Protein AF-A0A832JN83-F1 (afdb_monomer)

Secondary structure (DSSP, 8-state):
----------------------------PPPTT-----S----EE-HHHHHHHHHHHTSHHHHHHHHHHHHH-HHHHHHHHHHHHH--HHHHHHHHHHHHHT-SS-SS-HHHHHHHHHHT-SS-HHHHHHHHHHH-GGG-TTHHHHHHHHHHHHHHHHHHHHTHHHHHH-HHHHHHHHHHHHT--TTSHHHHHHHHHHHHHHHHTT---PPPTTS-----HHHHHHHHHTTSEESS-S-HHHHHHHHHH-HHHHHHHHHHHHTTTT--HHHHHHHHHHHHHHHHHHSSHHHHHHHHHHHSTT--HHHHHHHHHHTT---

Foldseek 3Di:
DDDDDDDDDDDDDDDDDDDDDDDDDPPPDDDPDPPDDPPDQDKDFDVVLLQVLLVLLLDPLQLVVLVLLCVLFLLLVLLLLLCVQQVDLLLSLLLLLLLLLLQPPWPDPPSVLSNLLSVLRHHHSLVSLLCCLVDPNRNPPPSVVSNVLSVLSVVCSVVSSVCVVVCQAPVPVVLVSSCVSNVHDSQALSSLSSSLSSVSSCVSVVHDGDADLPRFHRQDLLLLLLCQQLVSMDRDHSDSVVSVVCVVPPSVNSRVSLSSSCVVSVHRNSSVNSVSNQLSVLCVVQVALVSSLVVVCVSVVDRDPSNSCSSSSSRNHHD

Mean predicted aligned error: 8.35 Å

Nearest PDB structures (foldseek):
  7p8l-assembly1_A  TM=8.025E-01  e=5.423E-10  Pyrococcus abyssi GE5
  7ou3-assembly1_A  TM=7.990E-01  e=3.625E-10  Thermococcus gammatolerans EJ3
  1xg7-assembly1_B  TM=7.942E-01  e=2.172E-09  Pyrococcus furiosus DSM 3638
  7oli-assembly1_A  TM=7.937E-01  e=1.661E-09  Pyrococcus abyssi GE5
  7ou3-assembly2_B  TM=8.052E-01  e=1.986E-09  Thermococcus gammatolerans EJ3

Sequence (319 aa):
MRIRRCLSLRGLLPYFRHAPPTYLLQTTAINPFYRWDRSRTVYRVNRVRVEVAASYLGEVEVRELLEEAEVVDPQMRAIEEIARRYGRFSAAAFYALAVAAISYQLSARGEVHWRLAASYTQSDPVEDLRRFAGTSPSLRFARSARLSRVEKLAKLWPSFEARVDEYARNLELLRQDVARSLGAAADSKTVVFAVKMFYYAARSFGLRVNLPREIPLPVDRRVCLISLASGVVEGGPPTLENARRLLASAPRLVAVAWSDACAPSGVPPLKLDALLWLLGGLYEEGGAPSRAAELAAGLFPSLPPRAASFVRFLLGLSP

Radius of gyration: 26.06 Å; Cα contacts (8 Å, |Δi|>4): 434; chains: 1; bounding box: 104×42×59 Å

Solvent-accessible surface area (backbone atoms only — not comparable to full-atom values): 17373 Å² total; per-residue (Å²): 133,90,81,89,84,88,85,85,84,89,84,83,87,82,89,87,88,84,80,82,86,76,82,88,75,85,76,84,71,80,73,93,78,74,82,76,70,87,65,81,73,66,71,43,75,31,64,69,41,26,52,53,50,19,57,44,53,58,36,67,56,34,51,53,48,36,54,50,28,44,68,70,30,59,57,41,55,22,36,39,51,28,36,64,59,49,72,37,67,55,49,24,22,49,35,40,18,53,50,37,60,58,68,63,77,57,69,46,59,70,57,58,40,35,48,52,54,33,73,44,59,60,85,51,45,57,60,32,47,52,48,40,49,72,67,37,73,35,37,67,54,67,36,70,65,41,48,56,48,48,56,38,49,51,69,44,43,69,65,44,56,78,38,41,71,56,30,53,76,32,52,64,61,43,30,48,55,50,9,60,56,70,73,49,59,52,84,33,41,46,36,34,40,13,49,50,35,28,50,43,30,36,49,63,72,72,45,89,59,77,73,58,65,84,47,53,36,53,60,40,51,34,41,34,26,31,31,26,30,33,40,34,32,41,62,60,71,62,36,77,66,47,10,48,51,42,46,74,75,45,39,66,58,55,31,49,47,48,39,62,20,22,56,88,46,66,48,27,23,57,51,51,40,40,42,38,44,50,52,21,51,35,32,70,72,47,74,39,51,69,48,18,50,55,52,46,42,69,76,45,79,79,59,50,72,68,28,44,29,45,54,30,34,42,43,50,42,82,98

Structure (mmCIF, N/CA/C/O backbone):
data_AF-A0A832JN83-F1
#
_entry.id   AF-A0A832JN83-F1
#
loop_
_atom_site.group_PDB
_atom_site.id
_atom_site.type_symbol
_atom_site.label_atom_id
_atom_site.label_alt_id
_atom_site.label_comp_id
_atom_site.label_asym_id
_atom_site.label_entity_id
_atom_site.label_seq_id
_atom_site.pdbx_PDB_ins_code
_atom_site.Cartn_x
_atom_site.Cartn_y
_atom_site.Cartn_z
_atom_site.occupancy
_atom_site.B_iso_or_equiv
_atom_site.auth_seq_id
_atom_site.auth_comp_id
_atom_site.auth_asym_id
_atom_site.auth_atom_id
_atom_site.pdbx_PDB_model_num
ATOM 1 N N . MET A 1 1 ? 82.101 4.359 4.728 1.00 34.62 1 MET A N 1
ATOM 2 C CA . MET A 1 1 ? 83.325 4.310 3.897 1.00 34.62 1 MET A CA 1
ATOM 3 C C . MET A 1 1 ? 83.104 3.268 2.800 1.00 34.62 1 MET A C 1
ATOM 5 O O . MET A 1 1 ? 82.736 2.165 3.158 1.00 34.62 1 MET A O 1
ATOM 9 N N . ARG A 1 2 ? 83.186 3.694 1.522 1.00 29.44 2 ARG A N 1
ATOM 10 C CA . ARG A 1 2 ? 83.513 2.986 0.246 1.00 29.44 2 ARG A CA 1
ATOM 11 C C . ARG A 1 2 ? 83.346 1.440 0.169 1.00 29.44 2 ARG A C 1
ATOM 13 O O . ARG A 1 2 ? 83.794 0.764 1.070 1.00 29.44 2 ARG A O 1
ATOM 20 N N . ILE A 1 3 ? 82.907 0.756 -0.900 1.00 31.86 3 ILE A N 1
ATOM 21 C CA . ILE A 1 3 ? 82.656 1.030 -2.333 1.00 31.86 3 ILE A CA 1
ATOM 22 C C . ILE A 1 3 ? 82.063 -0.264 -2.965 1.00 31.86 3 ILE A C 1
ATOM 24 O O . ILE A 1 3 ? 82.501 -1.354 -2.628 1.00 31.86 3 ILE A O 1
ATOM 28 N N . ARG A 1 4 ? 81.116 -0.086 -3.904 1.00 33.44 4 ARG A N 1
ATOM 29 C CA . ARG A 1 4 ? 80.809 -0.799 -5.178 1.00 33.44 4 ARG A CA 1
ATOM 30 C C . ARG A 1 4 ? 81.104 -2.306 -5.364 1.00 33.44 4 ARG A C 1
ATOM 32 O O . ARG A 1 4 ? 82.246 -2.730 -5.249 1.00 33.44 4 ARG A O 1
ATOM 39 N N . ARG A 1 5 ? 80.178 -2.977 -6.075 1.00 33.03 5 ARG A N 1
ATOM 40 C CA . ARG A 1 5 ? 80.425 -3.445 -7.462 1.00 33.03 5 ARG A CA 1
ATOM 41 C C . ARG A 1 5 ? 79.137 -3.542 -8.291 1.00 33.03 5 ARG A C 1
ATOM 43 O O . ARG A 1 5 ? 78.181 -4.199 -7.907 1.00 33.03 5 ARG A O 1
ATOM 50 N N . CYS A 1 6 ? 79.168 -2.857 -9.433 1.00 32.47 6 CYS A N 1
ATOM 51 C CA . CYS A 1 6 ? 78.277 -3.018 -10.576 1.00 32.47 6 CYS A CA 1
ATOM 52 C C . CYS A 1 6 ? 78.615 -4.304 -11.336 1.00 32.47 6 CYS A C 1
ATOM 54 O O . CYS A 1 6 ? 79.795 -4.631 -11.433 1.00 32.47 6 CYS A O 1
ATOM 56 N N . LEU A 1 7 ? 77.630 -4.888 -12.020 1.00 33.16 7 LEU A N 1
ATOM 57 C CA . LEU A 1 7 ? 77.822 -5.472 -13.349 1.00 33.16 7 LEU A CA 1
ATOM 58 C C . LEU A 1 7 ? 76.579 -5.184 -14.200 1.00 33.16 7 LEU A C 1
ATOM 60 O O . LEU A 1 7 ? 75.469 -5.595 -13.878 1.00 33.16 7 LEU A O 1
ATOM 64 N N . SER A 1 8 ? 76.796 -4.422 -15.269 1.00 32.03 8 SER A N 1
ATOM 65 C CA . SER A 1 8 ? 75.881 -4.241 -16.390 1.00 32.03 8 SER A CA 1
ATOM 66 C C . SER A 1 8 ? 76.253 -5.220 -17.494 1.00 32.03 8 SER A C 1
ATOM 68 O O . SER A 1 8 ? 77.446 -5.370 -17.747 1.00 32.03 8 SER A O 1
ATOM 70 N N . LEU A 1 9 ? 75.280 -5.719 -18.253 1.00 32.38 9 LEU A N 1
ATOM 71 C CA . LEU A 1 9 ? 75.484 -6.058 -19.662 1.00 32.38 9 LEU A CA 1
ATOM 72 C C . LEU A 1 9 ? 74.227 -5.682 -20.459 1.00 32.38 9 LEU A C 1
ATOM 74 O O . LEU A 1 9 ? 73.138 -6.201 -20.233 1.00 32.38 9 LEU A O 1
ATOM 78 N N . ARG A 1 10 ? 74.414 -4.710 -21.357 1.00 31.92 10 ARG A N 1
ATOM 79 C CA . ARG A 1 10 ? 73.533 -4.348 -22.473 1.00 31.92 10 ARG A CA 1
ATOM 80 C C . ARG A 1 10 ? 73.865 -5.237 -23.680 1.00 31.92 10 ARG A C 1
ATOM 82 O O . ARG A 1 10 ? 75.034 -5.536 -23.894 1.00 31.92 10 ARG A O 1
ATOM 89 N N . GLY A 1 11 ? 72.861 -5.509 -24.512 1.00 28.53 11 GLY A N 1
ATOM 90 C CA . GLY A 1 11 ? 72.978 -5.994 -25.899 1.00 28.53 11 GLY A CA 1
ATOM 91 C C . GLY A 1 11 ? 71.596 -6.443 -26.400 1.00 28.53 11 GLY A C 1
ATOM 92 O O . GLY A 1 11 ? 71.130 -7.489 -25.980 1.00 28.53 11 GLY A O 1
ATOM 93 N N . LEU A 1 12 ? 70.771 -5.549 -26.965 1.00 29.73 12 LEU A N 1
ATOM 94 C CA . LEU A 1 12 ? 70.626 -5.210 -28.401 1.00 29.73 12 LEU A CA 1
ATOM 95 C C . LEU A 1 12 ? 69.701 -6.179 -29.191 1.00 29.73 12 LEU A C 1
ATOM 97 O O . LEU A 1 12 ? 70.176 -7.218 -29.616 1.00 29.73 12 LEU A O 1
ATOM 101 N N . LEU A 1 13 ? 68.414 -5.764 -29.335 1.00 32.91 13 LEU A N 1
ATOM 102 C CA . LEU A 1 13 ? 67.469 -5.703 -30.505 1.00 32.91 13 LEU A CA 1
ATOM 103 C C . LEU A 1 13 ? 67.456 -6.832 -31.584 1.00 32.91 13 LEU A C 1
ATOM 105 O O . LEU A 1 13 ? 68.485 -7.472 -31.736 1.00 32.91 13 LEU A O 1
ATOM 109 N N . PRO A 1 14 ? 66.413 -7.017 -32.458 1.00 40.25 14 PRO A N 1
ATOM 110 C CA . PRO A 1 14 ? 65.220 -6.180 -32.750 1.00 40.25 14 PRO A CA 1
ATOM 111 C C . PRO A 1 14 ? 63.865 -6.932 -33.009 1.00 40.25 14 PRO A C 1
ATOM 113 O O . PRO A 1 14 ? 63.812 -8.148 -33.096 1.00 40.25 14 PRO A O 1
ATOM 116 N N . TYR A 1 15 ? 62.788 -6.150 -33.228 1.00 29.78 15 TYR A N 1
ATOM 117 C CA . TYR A 1 15 ? 61.609 -6.402 -34.098 1.00 29.78 15 TYR A CA 1
ATOM 118 C C . TYR A 1 15 ? 60.780 -7.705 -33.958 1.00 29.78 15 TYR A C 1
ATOM 120 O O . TYR A 1 15 ? 61.195 -8.747 -34.433 1.00 29.78 15 TYR A O 1
ATOM 128 N N . PHE A 1 16 ? 59.508 -7.585 -33.542 1.00 31.81 16 PHE A N 1
ATOM 129 C CA . PHE A 1 16 ? 58.355 -8.077 -34.323 1.00 31.81 16 PHE A CA 1
ATOM 130 C C . PHE A 1 16 ? 57.066 -7.341 -33.921 1.00 31.81 16 PHE A C 1
ATOM 132 O O . PHE A 1 16 ? 56.812 -7.047 -32.755 1.00 31.81 16 PHE A O 1
ATOM 139 N N . ARG A 1 17 ? 56.304 -6.972 -34.952 1.00 30.77 17 ARG A N 1
ATOM 140 C CA . ARG A 1 17 ? 55.055 -6.204 -34.943 1.00 30.77 17 ARG A CA 1
ATOM 141 C C . ARG A 1 17 ? 53.838 -7.129 -34.768 1.00 30.77 17 ARG A C 1
ATOM 143 O O . ARG A 1 17 ? 53.907 -8.296 -35.131 1.00 30.77 17 ARG A O 1
ATOM 150 N N . HIS A 1 18 ? 52.721 -6.506 -34.373 1.00 30.20 18 HIS A N 1
ATOM 151 C CA . HIS A 1 18 ? 51.314 -6.930 -34.519 1.00 30.20 18 HIS A CA 1
ATOM 152 C C . HIS A 1 18 ? 50.671 -7.726 -33.371 1.00 30.20 18 HIS A C 1
ATOM 154 O O . HIS A 1 18 ? 50.474 -8.932 -33.447 1.00 30.20 18 HIS A O 1
ATOM 160 N N . ALA A 1 19 ? 50.205 -6.985 -32.359 1.00 31.70 19 ALA A N 1
ATOM 161 C CA . ALA A 1 19 ? 48.993 -7.333 -31.618 1.00 31.70 19 ALA A CA 1
ATOM 162 C C . ALA A 1 19 ? 47.769 -6.715 -32.340 1.00 31.70 19 ALA A C 1
ATOM 164 O O . ALA A 1 19 ? 47.886 -5.592 -32.846 1.00 31.70 19 ALA A O 1
ATOM 165 N N . PRO A 1 20 ? 46.619 -7.407 -32.430 1.00 31.33 20 PRO A N 1
ATOM 166 C CA . PRO A 1 20 ? 45.441 -6.910 -33.138 1.00 31.33 20 PRO A CA 1
ATOM 167 C C . PRO A 1 20 ? 44.647 -5.930 -32.253 1.00 31.33 20 PRO A C 1
ATOM 169 O O . PRO A 1 20 ? 44.432 -6.233 -31.078 1.00 31.33 20 PRO A O 1
ATOM 172 N N . PRO A 1 21 ? 44.151 -4.787 -32.763 1.00 31.70 21 PRO A N 1
ATOM 173 C CA . PRO A 1 21 ? 43.196 -3.987 -32.017 1.00 31.70 21 PRO A CA 1
ATOM 174 C C . PRO A 1 21 ? 41.776 -4.529 -32.221 1.00 31.70 21 PRO A C 1
ATOM 176 O O . PRO A 1 21 ? 41.189 -4.432 -33.296 1.00 31.70 21 PRO A O 1
ATOM 179 N N . THR A 1 22 ? 41.286 -5.159 -31.155 1.00 31.41 22 THR A N 1
ATOM 180 C CA . THR A 1 22 ? 39.985 -4.913 -30.514 1.00 31.41 22 THR A CA 1
ATOM 181 C C . THR A 1 22 ? 38.862 -4.320 -31.374 1.00 31.41 22 THR A C 1
ATOM 183 O O . THR A 1 22 ? 38.855 -3.143 -31.730 1.00 31.41 22 THR A O 1
ATOM 186 N N . TYR A 1 23 ? 37.835 -5.145 -31.580 1.00 29.98 23 TYR A N 1
ATOM 187 C CA . TYR A 1 23 ? 36.517 -4.744 -32.056 1.00 29.98 23 TYR A CA 1
ATOM 188 C C . TYR A 1 23 ? 35.907 -3.640 -31.175 1.00 29.98 23 TYR A C 1
ATOM 190 O O . TYR A 1 23 ? 35.867 -3.739 -29.948 1.00 29.98 23 TYR A O 1
ATOM 198 N N . LEU A 1 24 ? 35.400 -2.605 -31.844 1.00 30.05 24 LEU A N 1
ATOM 199 C CA . LEU A 1 24 ? 34.547 -1.547 -31.310 1.00 30.05 24 LEU A CA 1
ATOM 200 C C . LEU A 1 24 ? 33.298 -2.141 -30.636 1.00 30.05 24 LEU A C 1
ATOM 202 O O . LEU A 1 24 ? 32.341 -2.511 -31.312 1.00 30.05 24 LEU A O 1
ATOM 206 N N . LEU A 1 25 ? 33.272 -2.167 -29.304 1.00 31.19 25 LEU A N 1
ATOM 207 C CA . LEU A 1 25 ? 32.021 -2.177 -28.550 1.00 31.19 25 LEU A CA 1
ATOM 208 C C . LEU A 1 25 ? 31.613 -0.721 -28.326 1.00 31.19 25 LEU A C 1
ATOM 210 O O . LEU A 1 25 ? 32.219 -0.004 -27.531 1.00 31.19 25 LEU A O 1
ATOM 214 N N . GLN A 1 26 ? 30.591 -0.277 -29.057 1.00 27.52 26 GLN A N 1
ATOM 215 C CA . GLN A 1 26 ? 29.880 0.964 -28.773 1.00 27.52 26 GLN A CA 1
ATOM 216 C C . GLN A 1 26 ? 29.212 0.847 -27.398 1.00 27.52 26 GLN A C 1
ATOM 218 O O . GLN A 1 26 ? 28.075 0.405 -27.264 1.00 27.52 26 GLN A O 1
ATOM 223 N N . THR A 1 27 ? 29.918 1.255 -26.350 1.00 28.52 27 THR A N 1
ATOM 224 C CA . THR A 1 27 ? 29.296 1.607 -25.079 1.00 28.52 27 THR A CA 1
ATOM 225 C C . THR A 1 27 ? 28.627 2.964 -25.258 1.00 28.52 27 THR A C 1
ATOM 227 O O . THR A 1 27 ? 29.291 4.001 -25.207 1.00 28.52 27 THR A O 1
ATOM 230 N N . THR A 1 28 ? 27.312 2.988 -25.470 1.00 29.75 28 THR A N 1
ATOM 231 C CA . THR A 1 28 ? 26.504 4.195 -25.257 1.00 29.75 28 THR A CA 1
ATOM 232 C C . THR A 1 28 ? 26.482 4.502 -23.762 1.00 29.75 28 THR A C 1
ATOM 234 O O . THR A 1 28 ? 25.559 4.136 -23.038 1.00 29.75 28 THR A O 1
ATOM 237 N N . ALA A 1 29 ? 27.550 5.140 -23.286 1.00 29.30 29 ALA A N 1
ATOM 238 C CA . ALA A 1 29 ? 27.596 5.769 -21.982 1.00 29.30 29 ALA A CA 1
ATOM 239 C C . ALA A 1 29 ? 26.617 6.951 -21.990 1.00 29.30 29 ALA A C 1
ATOM 241 O O . ALA A 1 29 ? 26.758 7.896 -22.768 1.00 29.30 29 ALA A O 1
ATOM 242 N N . ILE A 1 30 ? 25.597 6.876 -21.139 1.00 41.06 30 ILE A N 1
ATOM 243 C CA . ILE A 1 30 ? 24.651 7.965 -20.904 1.00 41.06 30 ILE A CA 1
ATOM 244 C C . ILE A 1 30 ? 25.439 9.142 -20.310 1.00 41.06 30 ILE A C 1
ATOM 246 O O . ILE A 1 30 ? 26.083 9.018 -19.270 1.00 41.06 30 ILE A O 1
ATOM 250 N N . ASN A 1 31 ? 25.416 10.272 -21.015 1.00 36.16 31 ASN A N 1
ATOM 251 C CA . ASN A 1 31 ? 26.147 11.497 -20.697 1.00 36.16 31 ASN A CA 1
ATOM 252 C C . ASN A 1 31 ? 25.793 12.025 -19.281 1.00 36.16 31 ASN A C 1
ATOM 254 O O . ASN A 1 31 ? 24.621 12.318 -19.030 1.00 36.16 31 ASN A O 1
ATOM 258 N N . PRO A 1 32 ? 26.769 12.206 -18.367 1.00 36.25 32 PRO A N 1
ATOM 259 C CA . PRO A 1 32 ? 26.518 12.619 -16.983 1.00 36.25 32 PRO A CA 1
ATOM 260 C C . PRO A 1 32 ? 26.225 14.122 -16.791 1.00 36.25 32 PRO A C 1
ATOM 262 O O . PRO A 1 32 ? 26.038 14.558 -15.658 1.00 36.25 32 PRO A O 1
ATOM 265 N N . PHE A 1 33 ? 26.140 14.926 -17.860 1.00 35.62 33 PHE A N 1
ATOM 266 C CA . PHE A 1 33 ? 25.935 16.381 -17.768 1.00 35.62 33 PHE A CA 1
ATOM 267 C C . PHE A 1 33 ? 24.784 16.917 -18.631 1.00 35.62 33 PHE A C 1
ATOM 269 O O . PHE A 1 33 ? 24.862 18.016 -19.182 1.00 35.62 33 PHE A O 1
ATOM 276 N N . TYR A 1 34 ? 23.668 16.188 -18.717 1.00 37.41 34 TYR A N 1
ATOM 277 C CA . TYR A 1 34 ? 22.442 16.758 -19.280 1.00 37.41 34 TYR A CA 1
ATOM 278 C C . TYR A 1 34 ? 21.804 17.723 -18.265 1.00 37.41 34 TYR A C 1
ATOM 280 O O . TYR A 1 34 ? 21.127 17.308 -17.322 1.00 37.41 34 TYR A O 1
ATOM 288 N N . ARG A 1 35 ? 22.033 19.034 -18.436 1.00 35.25 35 ARG A N 1
ATOM 289 C CA . ARG A 1 35 ? 21.260 20.081 -17.750 1.00 35.25 35 ARG A CA 1
ATOM 290 C C . ARG A 1 35 ? 19.805 19.952 -18.185 1.00 35.25 35 ARG A C 1
ATOM 292 O O . ARG A 1 35 ? 19.434 20.356 -19.280 1.00 35.25 35 ARG A O 1
ATOM 299 N N . TRP A 1 36 ? 19.004 19.343 -17.327 1.00 41.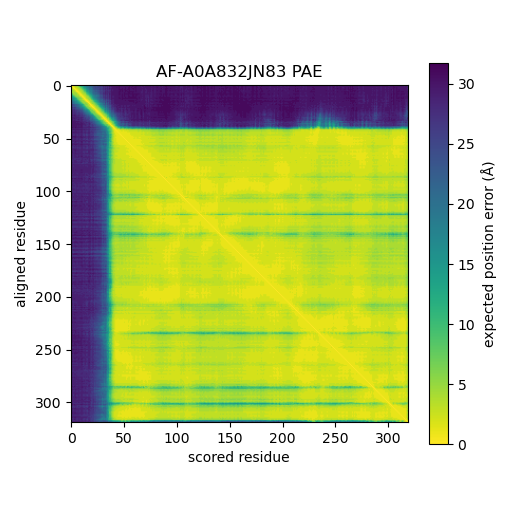97 36 TRP A N 1
ATOM 300 C CA . TRP A 1 36 ? 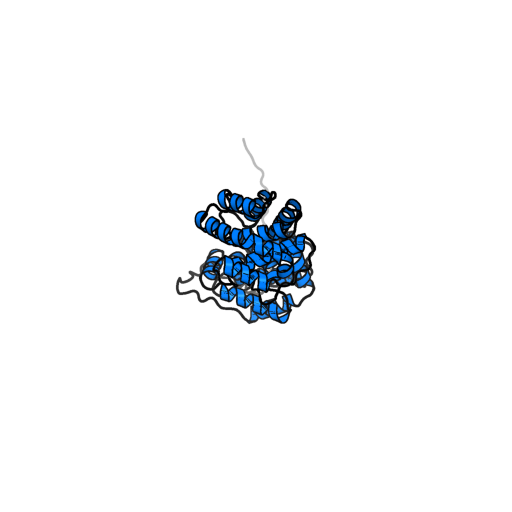17.592 19.129 -17.576 1.00 41.97 36 TRP A CA 1
ATOM 301 C C . TRP A 1 36 ? 16.844 20.458 -17.415 1.00 41.97 36 TRP A C 1
ATOM 303 O O . TRP A 1 36 ? 16.812 21.037 -16.326 1.00 41.97 36 TRP A O 1
ATOM 313 N N . ASP A 1 37 ? 16.325 20.968 -18.529 1.00 41.00 37 ASP A N 1
ATOM 314 C CA . ASP A 1 37 ? 15.534 22.192 -18.595 1.00 41.00 37 ASP A CA 1
ATOM 315 C C . ASP A 1 37 ? 14.321 22.094 -17.649 1.00 41.00 37 ASP A C 1
ATOM 317 O O . ASP A 1 37 ? 13.662 21.061 -17.548 1.00 41.00 37 ASP A O 1
ATOM 321 N N . ARG A 1 38 ? 14.048 23.178 -16.915 1.00 45.22 38 ARG A N 1
ATOM 322 C CA . ARG A 1 38 ? 12.897 23.304 -16.006 1.00 45.22 38 ARG A CA 1
ATOM 323 C C . ARG A 1 38 ? 11.586 23.556 -16.765 1.00 45.22 38 ARG A C 1
ATOM 325 O O . ARG A 1 38 ? 10.552 23.755 -16.124 1.00 45.22 38 ARG A O 1
ATOM 332 N N . SER A 1 39 ? 11.608 23.570 -18.100 1.00 51.66 39 SER A N 1
ATOM 333 C CA . SER A 1 39 ? 10.403 23.555 -18.925 1.00 51.66 39 SER A CA 1
ATOM 334 C C . SER A 1 39 ? 9.574 22.294 -18.639 1.00 51.66 39 SER A C 1
ATOM 336 O O . SER A 1 39 ? 10.100 21.215 -18.377 1.00 51.66 39 SER A O 1
ATOM 338 N N . ARG A 1 40 ? 8.248 22.474 -18.560 1.00 59.91 40 ARG A N 1
ATOM 339 C CA . ARG A 1 40 ? 7.258 21.515 -18.037 1.00 59.91 40 ARG A CA 1
ATOM 340 C C . ARG A 1 40 ? 7.560 20.067 -18.429 1.00 59.91 40 ARG A C 1
ATOM 342 O O . ARG A 1 40 ? 7.259 19.642 -19.540 1.00 59.91 40 ARG A O 1
ATOM 349 N N . THR A 1 41 ? 8.057 19.291 -17.474 1.00 68.00 41 THR A N 1
ATOM 350 C CA . THR A 1 41 ? 8.085 17.836 -17.570 1.00 68.00 41 THR A CA 1
ATOM 351 C C . THR A 1 41 ? 6.696 17.314 -17.888 1.00 68.00 41 THR A C 1
ATOM 353 O O . THR A 1 41 ? 5.785 17.443 -17.069 1.00 68.00 41 THR A O 1
ATOM 356 N N . VAL A 1 42 ? 6.527 16.705 -19.057 1.00 87.75 42 VAL A N 1
ATOM 357 C CA . VAL A 1 42 ? 5.292 15.999 -19.391 1.00 87.75 42 VAL A CA 1
ATOM 358 C C . VAL A 1 42 ? 5.535 14.516 -19.166 1.00 87.75 42 VAL A C 1
ATOM 360 O O . VAL A 1 42 ? 6.223 13.876 -19.958 1.00 87.75 42 VAL A O 1
ATOM 363 N N . TYR A 1 43 ? 4.977 13.981 -18.081 1.00 95.94 43 TYR A N 1
ATOM 364 C CA . TYR A 1 43 ? 4.988 12.543 -17.835 1.00 95.94 43 TYR A CA 1
ATOM 365 C C . TYR A 1 43 ? 4.034 11.823 -18.789 1.00 95.94 43 TYR A C 1
ATOM 367 O O . TYR A 1 43 ? 2.942 12.323 -19.073 1.00 95.94 43 TYR A O 1
ATOM 375 N N . ARG A 1 44 ? 4.441 10.652 -19.284 1.00 97.12 44 ARG A N 1
ATOM 376 C CA . ARG A 1 44 ? 3.662 9.841 -20.233 1.00 97.12 44 ARG A CA 1
ATOM 377 C C . ARG A 1 44 ? 3.764 8.363 -19.883 1.00 97.12 44 ARG A C 1
ATOM 379 O O . ARG A 1 44 ? 4.778 7.920 -19.359 1.00 97.12 44 ARG A O 1
ATOM 386 N N . VAL A 1 45 ? 2.715 7.604 -20.185 1.00 98.00 45 VAL A N 1
ATOM 387 C CA . VAL A 1 45 ? 2.747 6.139 -20.083 1.00 98.00 45 VAL A CA 1
ATOM 388 C C . VAL A 1 45 ? 3.461 5.582 -21.307 1.00 98.00 45 VAL A C 1
ATOM 390 O O . VAL A 1 45 ? 3.057 5.883 -22.432 1.00 98.00 45 VAL A O 1
ATOM 393 N N . ASN A 1 46 ? 4.471 4.740 -21.102 1.00 98.06 46 ASN A N 1
ATOM 394 C CA . ASN A 1 46 ? 5.049 3.952 -22.183 1.00 98.06 46 ASN A CA 1
ATOM 395 C C . ASN A 1 46 ? 4.239 2.658 -22.338 1.00 98.06 46 ASN A C 1
ATOM 397 O O . ASN A 1 46 ? 4.363 1.727 -21.542 1.00 98.06 46 ASN A O 1
ATOM 401 N N . ARG A 1 47 ? 3.394 2.607 -23.373 1.00 98.06 47 ARG A N 1
ATOM 402 C CA . ARG A 1 47 ? 2.496 1.470 -23.628 1.00 98.06 47 ARG A CA 1
ATOM 403 C C . ARG A 1 47 ? 3.243 0.164 -23.896 1.00 98.06 47 ARG A C 1
ATOM 405 O O . ARG A 1 47 ? 2.851 -0.859 -23.353 1.00 98.06 47 ARG A O 1
ATOM 412 N N . VAL A 1 48 ? 4.371 0.220 -24.602 1.00 98.19 48 VAL A N 1
ATOM 413 C CA . VAL A 1 48 ? 5.219 -0.957 -24.849 1.00 98.19 48 VAL A CA 1
ATOM 414 C C . VAL A 1 48 ? 5.756 -1.520 -23.531 1.00 98.19 48 VAL A C 1
ATOM 416 O O . VAL A 1 48 ? 5.738 -2.725 -23.307 1.00 98.19 48 VAL A O 1
ATOM 419 N N . ARG A 1 49 ? 6.200 -0.663 -22.603 1.00 98.19 49 ARG A N 1
ATOM 420 C CA . ARG A 1 49 ? 6.682 -1.111 -21.284 1.00 98.19 49 ARG A CA 1
ATOM 421 C C . ARG A 1 49 ? 5.548 -1.632 -20.401 1.00 98.19 49 ARG A C 1
ATOM 423 O O . ARG A 1 49 ? 5.775 -2.582 -19.658 1.00 98.19 49 ARG A O 1
ATOM 430 N N . VAL A 1 50 ? 4.343 -1.069 -20.504 1.00 98.62 50 VAL A N 1
ATOM 431 C CA . VAL A 1 50 ? 3.139 -1.615 -19.851 1.00 98.62 50 VAL A CA 1
ATOM 432 C C . VAL A 1 50 ? 2.823 -3.021 -20.365 1.00 98.62 50 VAL A C 1
ATOM 434 O O . VAL A 1 50 ? 2.580 -3.910 -19.557 1.00 98.62 50 VAL A O 1
ATOM 437 N N . GLU A 1 51 ? 2.888 -3.256 -21.676 1.00 98.44 51 GLU A N 1
ATOM 438 C CA . GLU A 1 51 ? 2.663 -4.580 -22.277 1.00 98.44 51 GLU A CA 1
ATOM 439 C C . GLU A 1 51 ? 3.717 -5.605 -21.837 1.00 98.44 51 GLU A C 1
ATOM 441 O O . GLU A 1 51 ? 3.373 -6.735 -21.495 1.00 98.44 51 GLU A O 1
ATOM 446 N N . VAL A 1 52 ? 4.991 -5.204 -21.751 1.00 98.38 52 VAL A N 1
ATOM 447 C CA . VAL A 1 52 ? 6.055 -6.066 -21.206 1.00 98.38 52 VAL A CA 1
ATOM 448 C C . VAL A 1 52 ? 5.804 -6.392 -19.729 1.00 98.38 52 VAL A C 1
ATOM 450 O O . VAL A 1 52 ? 5.975 -7.534 -19.307 1.00 98.38 52 VAL A O 1
ATOM 453 N N . ALA A 1 53 ? 5.373 -5.420 -18.920 1.00 98.44 53 ALA A N 1
ATOM 454 C CA . ALA A 1 53 ? 4.990 -5.692 -17.535 1.00 98.44 53 ALA A CA 1
ATOM 455 C C . ALA A 1 53 ? 3.804 -6.670 -17.468 1.00 98.44 53 ALA A C 1
ATOM 457 O O . ALA A 1 53 ? 3.828 -7.609 -16.673 1.00 98.44 53 ALA A O 1
ATOM 458 N N . ALA A 1 54 ? 2.803 -6.490 -18.334 1.00 98.50 54 ALA A N 1
ATOM 459 C CA . ALA A 1 54 ? 1.637 -7.362 -18.416 1.00 98.50 54 ALA A CA 1
ATOM 460 C C . ALA A 1 54 ? 2.009 -8.805 -18.779 1.00 98.50 54 ALA A C 1
ATOM 462 O O . ALA A 1 54 ? 1.467 -9.734 -18.177 1.00 98.50 54 ALA A O 1
ATOM 463 N N . SER A 1 55 ? 2.963 -9.010 -19.699 1.00 98.31 55 SER A N 1
ATOM 464 C CA . SER A 1 55 ? 3.420 -10.358 -20.049 1.00 98.31 55 SER A CA 1
ATOM 465 C C . SER A 1 55 ? 4.064 -11.063 -18.857 1.00 98.31 55 SER A C 1
ATOM 467 O O . SER A 1 55 ? 3.740 -12.216 -18.599 1.00 98.31 55 SER A O 1
ATOM 469 N N . TYR A 1 56 ? 4.897 -10.366 -18.073 1.00 98.44 56 TYR A N 1
ATOM 470 C CA . TYR A 1 56 ? 5.466 -10.943 -16.848 1.00 98.44 56 TYR A CA 1
ATOM 471 C C . TYR A 1 56 ? 4.390 -11.295 -15.820 1.00 98.44 56 TYR A C 1
ATOM 473 O O . TYR A 1 56 ? 4.435 -12.369 -15.236 1.00 98.44 56 TYR A O 1
ATOM 481 N N . LEU A 1 57 ? 3.396 -10.429 -15.610 1.00 98.19 57 LEU A N 1
ATOM 482 C CA . LEU A 1 57 ? 2.321 -10.675 -14.639 1.00 98.19 57 LEU A CA 1
ATOM 483 C C . LEU A 1 57 ? 1.429 -11.880 -15.005 1.00 98.19 57 LEU A C 1
ATOM 485 O O . LEU A 1 57 ? 0.678 -12.369 -14.155 1.00 98.19 57 LEU A O 1
ATOM 489 N N . GLY A 1 58 ? 1.481 -12.347 -16.256 1.00 96.62 58 GLY A N 1
ATOM 490 C CA . GLY A 1 58 ? 0.842 -13.585 -16.704 1.00 96.62 58 GLY A CA 1
ATOM 491 C C . GLY A 1 58 ? 1.576 -14.861 -16.281 1.00 96.62 58 GLY A C 1
ATOM 492 O O . GLY A 1 58 ? 0.955 -15.922 -16.247 1.00 96.62 58 GLY A O 1
ATOM 493 N N . GLU A 1 59 ? 2.858 -14.766 -15.924 1.00 97.75 59 GLU A N 1
ATOM 494 C CA . GLU A 1 59 ? 3.703 -15.911 -15.578 1.00 97.75 59 GLU A CA 1
ATOM 495 C C . GLU A 1 59 ? 3.428 -16.416 -14.155 1.00 97.75 59 GLU A C 1
ATOM 497 O O . GLU A 1 59 ? 3.294 -15.636 -13.206 1.00 97.75 59 GLU A O 1
ATOM 502 N N . VAL A 1 60 ? 3.399 -17.741 -13.981 1.00 96.94 60 VAL A N 1
ATOM 503 C CA . VAL A 1 60 ? 3.160 -18.383 -12.674 1.00 96.94 60 VAL A CA 1
ATOM 504 C C . VAL A 1 60 ? 4.236 -17.989 -11.660 1.00 96.94 60 VAL A C 1
ATOM 506 O O . VAL A 1 60 ? 3.905 -17.549 -10.563 1.00 96.94 60 VAL A O 1
ATOM 509 N N . GLU A 1 61 ? 5.505 -18.035 -12.068 1.00 97.00 61 GLU A N 1
ATOM 510 C CA . GLU A 1 61 ? 6.657 -17.665 -11.233 1.00 97.00 61 GLU A CA 1
ATOM 511 C C . GLU A 1 61 ? 6.562 -16.221 -10.705 1.00 97.00 61 GLU A C 1
ATOM 513 O O . GLU A 1 61 ? 6.969 -15.916 -9.585 1.00 97.00 61 GLU A O 1
ATOM 518 N N . VAL A 1 62 ? 6.003 -15.306 -11.504 1.00 97.88 62 VAL A N 1
ATOM 519 C CA . VAL A 1 62 ? 5.821 -13.907 -11.097 1.00 97.88 62 VAL A CA 1
ATOM 520 C C . VAL A 1 62 ? 4.679 -13.779 -10.094 1.00 97.88 62 VAL A C 1
ATOM 522 O O . VAL A 1 62 ? 4.781 -12.990 -9.160 1.00 97.88 62 VAL A O 1
ATOM 525 N N . ARG A 1 63 ? 3.607 -14.564 -10.232 1.00 96.31 63 ARG A N 1
ATOM 526 C CA . ARG A 1 63 ? 2.510 -14.575 -9.252 1.00 96.31 63 ARG A CA 1
ATOM 527 C C . ARG A 1 63 ? 2.966 -15.109 -7.897 1.00 96.31 63 ARG A C 1
ATOM 529 O O . ARG A 1 63 ? 2.589 -14.539 -6.878 1.00 96.31 63 ARG A O 1
ATOM 536 N N . GLU A 1 64 ? 3.809 -16.136 -7.886 1.00 96.62 64 GLU A N 1
ATOM 537 C CA . GLU A 1 64 ? 4.440 -16.645 -6.663 1.00 96.62 64 GLU A CA 1
ATOM 538 C C . GLU A 1 64 ? 5.327 -15.580 -6.006 1.00 96.62 64 GLU A C 1
ATOM 540 O O . GLU A 1 64 ? 5.224 -15.355 -4.802 1.00 96.62 64 GLU A O 1
ATOM 545 N N . LEU A 1 65 ? 6.105 -14.830 -6.797 1.00 98.00 65 LEU A N 1
ATOM 546 C CA . LEU A 1 65 ? 6.861 -13.676 -6.300 1.00 98.00 65 LEU A CA 1
ATOM 547 C C . LEU A 1 65 ? 5.958 -12.606 -5.661 1.00 98.00 65 LEU A C 1
ATOM 549 O O . LEU A 1 65 ? 6.344 -12.006 -4.660 1.00 98.00 65 LEU A O 1
ATOM 553 N N . LEU A 1 66 ? 4.767 -12.337 -6.205 1.00 97.81 66 LEU A N 1
ATOM 554 C CA . LEU A 1 66 ? 3.842 -11.380 -5.581 1.00 97.81 66 LEU A CA 1
ATOM 555 C C . LEU A 1 66 ? 3.348 -11.866 -4.211 1.00 97.81 66 LEU A C 1
ATOM 557 O O . LEU A 1 66 ? 3.208 -11.056 -3.297 1.00 97.81 66 LEU A O 1
ATOM 561 N N . GLU A 1 67 ? 3.117 -13.170 -4.050 1.00 96.00 67 GLU A N 1
ATOM 562 C CA . GLU A 1 67 ? 2.763 -13.755 -2.752 1.00 96.00 67 GLU A CA 1
ATOM 563 C C . GLU A 1 67 ? 3.932 -13.687 -1.758 1.00 96.00 67 GLU A C 1
ATOM 565 O O . GLU A 1 67 ? 3.736 -13.288 -0.609 1.00 96.00 67 GLU A O 1
ATOM 570 N N . GLU A 1 68 ? 5.148 -14.007 -2.207 1.00 96.81 68 GLU A N 1
ATOM 571 C CA . GLU A 1 68 ? 6.388 -13.889 -1.426 1.00 96.81 68 GLU A CA 1
ATOM 572 C C . GLU A 1 68 ? 6.616 -12.439 -0.966 1.00 96.81 68 GLU A C 1
ATOM 574 O O . GLU A 1 68 ? 6.945 -12.184 0.194 1.00 96.81 68 GLU A O 1
ATOM 579 N N . ALA A 1 69 ? 6.381 -11.468 -1.857 1.00 98.12 69 ALA A N 1
ATOM 580 C CA . ALA A 1 69 ? 6.520 -10.044 -1.569 1.00 98.12 69 ALA A CA 1
ATOM 581 C C . ALA A 1 69 ? 5.623 -9.596 -0.406 1.00 98.12 69 ALA A C 1
ATOM 583 O O . ALA A 1 69 ? 6.068 -8.819 0.435 1.00 98.12 69 ALA A O 1
ATOM 584 N N . GLU A 1 70 ? 4.390 -10.097 -0.310 1.00 97.12 70 GLU A N 1
ATOM 585 C CA . GLU A 1 70 ? 3.515 -9.801 0.832 1.00 97.12 70 GLU A CA 1
ATOM 586 C C . GLU A 1 70 ? 4.021 -10.439 2.132 1.00 97.12 70 GLU A C 1
ATOM 588 O O . GLU A 1 70 ? 3.942 -9.813 3.185 1.00 97.12 70 GLU A O 1
ATOM 593 N N . VAL A 1 71 ? 4.581 -11.653 2.072 1.00 95.75 71 VAL A N 1
ATOM 594 C CA . VAL A 1 71 ? 5.128 -12.361 3.246 1.00 95.75 71 VAL A CA 1
ATOM 595 C C . VAL A 1 71 ? 6.348 -11.639 3.825 1.00 95.75 71 VAL A C 1
ATOM 597 O O . VAL A 1 71 ? 6.501 -11.523 5.045 1.00 95.75 71 VAL A O 1
ATOM 600 N N . VAL A 1 72 ? 7.235 -11.131 2.967 1.00 96.62 72 VAL A N 1
ATOM 601 C CA . VAL A 1 72 ? 8.443 -10.425 3.419 1.00 96.62 72 VAL A CA 1
ATOM 602 C C . VAL A 1 72 ? 8.208 -8.940 3.708 1.00 96.62 72 VAL A C 1
ATOM 604 O O . VAL A 1 72 ? 9.097 -8.291 4.265 1.00 96.62 72 VAL A O 1
ATOM 607 N N . ASP A 1 73 ? 7.026 -8.400 3.389 1.00 97.81 73 ASP A N 1
ATOM 608 C CA . ASP A 1 73 ? 6.661 -7.005 3.640 1.00 97.81 73 ASP A CA 1
ATOM 609 C C . ASP A 1 73 ? 6.726 -6.679 5.151 1.00 97.81 73 ASP A C 1
ATOM 611 O O . ASP A 1 73 ? 5.971 -7.237 5.957 1.00 97.81 73 ASP A O 1
ATOM 615 N N . PRO A 1 74 ? 7.583 -5.732 5.587 1.00 97.44 74 PRO A N 1
ATOM 616 C CA . PRO A 1 74 ? 7.628 -5.289 6.978 1.00 97.44 74 PRO A CA 1
ATOM 617 C C . PRO A 1 74 ? 6.286 -4.768 7.510 1.00 97.44 74 PRO A C 1
ATOM 619 O O . PRO A 1 74 ? 6.061 -4.798 8.721 1.00 97.44 74 PRO A O 1
ATOM 622 N N . GLN A 1 75 ? 5.409 -4.273 6.631 1.00 98.00 75 GLN A N 1
ATOM 623 C CA . GLN A 1 75 ? 4.057 -3.859 6.991 1.00 98.00 75 GLN A CA 1
ATOM 624 C C . GLN A 1 75 ? 3.203 -5.076 7.351 1.00 98.00 75 GLN A C 1
ATOM 626 O O . GLN A 1 75 ? 2.556 -5.047 8.392 1.00 98.00 75 GLN A O 1
ATOM 631 N N . MET A 1 76 ? 3.270 -6.166 6.575 1.00 98.25 76 MET A N 1
ATOM 632 C CA . MET A 1 76 ? 2.554 -7.414 6.876 1.00 98.25 76 MET A CA 1
ATOM 633 C C . MET A 1 76 ? 2.965 -7.968 8.243 1.00 98.25 76 MET A C 1
ATOM 635 O O . MET A 1 76 ? 2.106 -8.223 9.081 1.00 98.25 76 MET A O 1
ATOM 639 N N . ARG A 1 77 ? 4.270 -8.011 8.540 1.00 98.00 77 ARG A N 1
ATOM 640 C CA . ARG A 1 77 ? 4.776 -8.441 9.860 1.00 98.00 77 ARG A CA 1
ATOM 641 C C . ARG A 1 77 ? 4.252 -7.587 11.018 1.00 98.00 77 ARG A C 1
ATOM 643 O O . ARG A 1 77 ? 3.965 -8.093 12.100 1.00 98.00 77 ARG A O 1
ATOM 650 N N . ALA A 1 78 ? 4.132 -6.273 10.819 1.00 98.62 78 ALA A N 1
ATOM 651 C CA . ALA A 1 78 ? 3.540 -5.397 11.827 1.00 98.62 78 ALA A CA 1
ATOM 652 C C . ALA A 1 78 ? 2.038 -5.669 12.005 1.00 98.62 78 ALA A C 1
ATOM 654 O O . ALA A 1 78 ? 1.547 -5.632 13.133 1.00 98.62 78 ALA A O 1
ATOM 655 N N . ILE A 1 79 ? 1.319 -5.970 10.919 1.00 98.75 79 ILE A N 1
ATOM 656 C CA . ILE A 1 79 ? -0.093 -6.359 10.973 1.00 98.75 79 ILE A CA 1
ATOM 657 C C . ILE A 1 79 ? -0.285 -7.714 11.668 1.00 98.75 79 ILE A C 1
ATOM 659 O O . ILE A 1 79 ? -1.228 -7.858 12.442 1.00 98.75 79 ILE A O 1
ATOM 663 N N . GLU A 1 80 ? 0.603 -8.685 11.463 1.00 98.69 80 GLU A N 1
ATOM 664 C CA . GLU A 1 80 ? 0.590 -9.962 12.194 1.00 98.69 80 GLU A CA 1
ATOM 665 C C . GLU A 1 80 ? 0.749 -9.749 13.704 1.00 98.69 80 GLU A C 1
ATOM 667 O O . GLU A 1 80 ? 0.008 -10.327 14.498 1.00 98.69 80 GLU A O 1
ATOM 672 N N . GLU A 1 81 ? 1.650 -8.854 14.115 1.00 98.62 81 GLU A N 1
ATOM 673 C CA . GLU A 1 81 ? 1.815 -8.490 15.525 1.00 98.62 81 GLU A CA 1
ATOM 674 C C . GLU A 1 81 ? 0.574 -7.778 16.093 1.00 98.62 81 GLU A C 1
ATOM 676 O O . GLU A 1 81 ? 0.145 -8.084 17.207 1.00 98.62 81 GLU A O 1
ATOM 681 N N . ILE A 1 82 ? -0.037 -6.863 15.330 1.00 98.75 82 ILE A N 1
ATOM 682 C CA . ILE A 1 82 ? -1.306 -6.207 15.697 1.00 98.75 82 ILE A CA 1
ATOM 683 C C . ILE A 1 82 ? -2.413 -7.255 15.880 1.00 98.75 82 ILE A C 1
ATOM 685 O O . ILE A 1 82 ? -3.114 -7.254 16.894 1.00 98.75 82 ILE A O 1
ATOM 689 N N . ALA A 1 83 ? -2.552 -8.169 14.919 1.00 98.50 83 ALA A N 1
ATOM 690 C CA . ALA A 1 83 ? -3.537 -9.243 14.937 1.00 98.50 83 ALA A CA 1
ATOM 691 C C . ALA A 1 83 ? -3.371 -10.151 16.156 1.00 98.50 83 ALA A C 1
ATOM 693 O O . ALA A 1 83 ? -4.339 -10.398 16.879 1.00 98.50 83 ALA A O 1
ATOM 694 N N . ARG A 1 84 ? -2.133 -10.569 16.436 1.00 98.31 84 ARG A N 1
ATOM 695 C CA . ARG A 1 84 ? -1.783 -11.396 17.594 1.00 98.31 84 ARG A CA 1
ATOM 696 C C . ARG A 1 84 ? -2.134 -10.723 18.921 1.00 98.31 84 ARG A C 1
ATOM 698 O O . ARG A 1 84 ? -2.597 -11.401 19.831 1.00 98.31 84 ARG A O 1
ATOM 705 N N . ARG A 1 85 ? -1.908 -9.410 19.049 1.00 98.25 85 ARG A N 1
ATOM 706 C CA . ARG A 1 85 ? -2.179 -8.666 20.291 1.00 98.25 85 ARG A CA 1
ATOM 707 C C . ARG A 1 85 ? -3.664 -8.458 20.557 1.00 98.25 85 ARG A C 1
ATOM 709 O O . ARG A 1 85 ? -4.089 -8.659 21.687 1.00 98.25 85 ARG A O 1
ATOM 716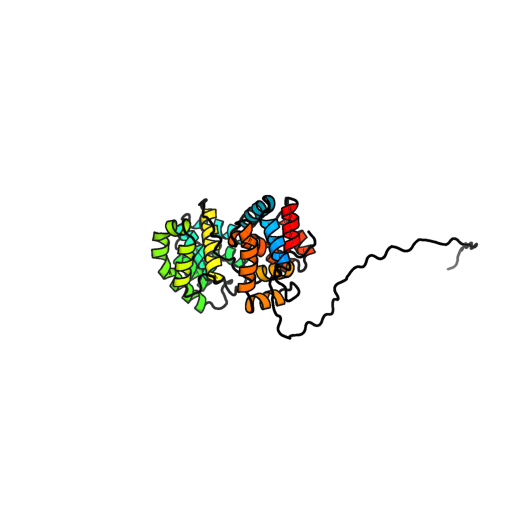 N N . TYR A 1 86 ? -4.446 -8.087 19.541 1.00 98.38 86 TYR A N 1
ATOM 717 C CA . TYR A 1 86 ? -5.894 -7.957 19.721 1.00 98.38 86 TYR A CA 1
ATOM 718 C C . TYR A 1 86 ? -6.585 -9.312 19.885 1.00 98.38 86 TYR A C 1
ATOM 720 O O . TYR A 1 86 ? -7.616 -9.389 20.548 1.00 98.38 86 TYR A O 1
ATOM 728 N N . GLY A 1 87 ? -6.095 -10.359 19.210 1.00 97.50 87 GLY A N 1
ATOM 729 C CA . GLY A 1 87 ? -6.740 -11.677 19.178 1.00 97.50 87 GLY A CA 1
ATOM 730 C C . GLY A 1 87 ? -8.130 -11.679 18.525 1.00 97.50 87 GLY A C 1
ATOM 731 O O . GLY A 1 87 ? -8.833 -12.685 18.563 1.00 97.50 87 GLY A O 1
ATOM 732 N N . ARG A 1 88 ? -8.545 -10.556 17.927 1.00 97.56 88 ARG A N 1
ATOM 733 C CA . ARG A 1 88 ? -9.891 -10.326 17.402 1.00 97.56 88 ARG A CA 1
ATOM 734 C C . ARG A 1 88 ? -9.832 -9.594 16.069 1.00 97.56 88 ARG A C 1
ATOM 736 O O . ARG A 1 88 ? -9.317 -8.476 16.001 1.00 97.56 88 ARG A O 1
ATOM 743 N N . PHE A 1 89 ? -10.388 -10.216 15.028 1.00 98.38 89 PHE A N 1
ATOM 744 C CA . PHE A 1 89 ? -10.283 -9.728 13.651 1.00 98.38 89 PHE A CA 1
ATOM 745 C C . PHE A 1 89 ? -10.826 -8.304 13.486 1.00 98.38 89 PHE A C 1
ATOM 747 O O . PHE A 1 89 ? -10.117 -7.455 12.956 1.00 98.38 89 PHE A O 1
ATOM 754 N N . SER A 1 90 ? -12.023 -8.004 14.004 1.00 98.50 90 SER A N 1
ATOM 755 C CA . SER A 1 90 ? -12.627 -6.667 13.888 1.00 98.50 90 SER A CA 1
ATOM 756 C C . SER A 1 90 ? -11.738 -5.558 14.454 1.00 98.50 90 SER A C 1
ATOM 758 O O . SER A 1 90 ? -11.519 -4.550 13.784 1.00 98.50 90 SER A O 1
ATOM 760 N N . ALA A 1 91 ? -11.175 -5.758 15.648 1.00 98.62 91 ALA A N 1
ATOM 761 C CA . ALA A 1 91 ? -10.312 -4.775 16.297 1.00 98.62 91 ALA A CA 1
ATOM 762 C C . ALA A 1 91 ? -8.988 -4.586 15.543 1.00 98.62 91 ALA A C 1
ATOM 764 O O . ALA A 1 91 ? -8.606 -3.455 15.239 1.00 98.62 91 ALA A O 1
ATOM 765 N N . ALA A 1 92 ? -8.327 -5.686 15.171 1.00 98.75 92 ALA A N 1
ATOM 766 C CA . ALA A 1 92 ? -7.076 -5.641 14.420 1.00 98.75 92 ALA A CA 1
ATOM 767 C C . ALA A 1 92 ? -7.249 -5.004 13.036 1.00 98.75 92 ALA A C 1
ATOM 769 O O . ALA A 1 92 ? -6.464 -4.136 12.652 1.00 98.75 92 ALA A O 1
ATOM 770 N N . ALA A 1 93 ? -8.295 -5.396 12.305 1.00 98.75 93 ALA A N 1
ATOM 771 C CA . ALA A 1 93 ? -8.582 -4.895 10.969 1.00 98.75 93 ALA A CA 1
ATOM 772 C C . ALA A 1 93 ? -8.950 -3.410 10.981 1.00 98.75 93 ALA A C 1
ATOM 774 O O . ALA A 1 93 ? -8.441 -2.653 10.152 1.00 98.75 93 ALA A O 1
ATOM 775 N N . PHE A 1 94 ? -9.768 -2.968 11.943 1.00 98.88 94 PHE A N 1
ATOM 776 C CA . PHE A 1 94 ? -10.066 -1.547 12.107 1.00 98.88 94 PHE A CA 1
ATOM 777 C C . PHE A 1 94 ? -8.814 -0.749 12.458 1.00 98.88 94 PHE A C 1
ATOM 779 O O . PHE A 1 94 ? -8.549 0.267 11.820 1.00 98.88 94 PHE A O 1
ATOM 786 N N . TYR A 1 95 ? -8.023 -1.208 13.433 1.00 98.88 95 TYR A N 1
ATOM 787 C CA . TYR A 1 95 ? -6.810 -0.507 13.846 1.00 98.88 95 TYR A CA 1
ATOM 788 C C . TYR A 1 95 ? -5.813 -0.378 12.688 1.00 98.88 95 TYR A C 1
ATOM 790 O O . TYR A 1 95 ? -5.347 0.723 12.400 1.00 98.88 95 TYR A O 1
ATOM 798 N N . ALA A 1 96 ? -5.541 -1.472 11.969 1.00 98.81 96 ALA A N 1
ATOM 799 C CA . ALA A 1 96 ? -4.664 -1.486 10.799 1.00 98.81 96 ALA A CA 1
ATOM 800 C C . ALA A 1 96 ? -5.132 -0.501 9.715 1.00 98.81 96 ALA A C 1
ATOM 802 O O . ALA A 1 96 ? -4.363 0.340 9.242 1.00 98.81 96 ALA A O 1
ATOM 803 N N . LEU A 1 97 ? -6.417 -0.557 9.362 1.00 98.81 97 LEU A N 1
ATOM 804 C CA . LEU A 1 97 ? -7.040 0.348 8.401 1.00 98.81 97 LEU A CA 1
ATOM 805 C C . LEU A 1 97 ? -6.922 1.809 8.848 1.00 98.81 97 LEU A C 1
ATOM 807 O O . LEU A 1 97 ? -6.536 2.685 8.069 1.00 98.81 97 LEU A O 1
ATOM 811 N N . ALA A 1 98 ? -7.248 2.085 10.107 1.00 98.75 98 ALA A N 1
ATOM 812 C CA . ALA A 1 98 ? -7.294 3.433 10.641 1.00 98.75 98 ALA A CA 1
ATOM 813 C C . ALA A 1 98 ? -5.893 4.044 10.797 1.00 98.75 98 ALA A C 1
ATOM 815 O O . ALA A 1 98 ? -5.712 5.230 10.510 1.00 98.75 98 ALA A O 1
ATOM 816 N N . VAL A 1 99 ? -4.890 3.233 11.152 1.00 98.75 99 VAL A N 1
ATOM 817 C CA . VAL A 1 99 ? -3.471 3.613 11.103 1.00 98.75 99 VAL A CA 1
ATOM 818 C C . VAL A 1 99 ? -3.096 4.022 9.681 1.00 98.75 99 VAL A C 1
ATOM 820 O O . VAL A 1 99 ? -2.631 5.145 9.488 1.00 98.75 99 VAL A O 1
ATOM 823 N N . ALA A 1 100 ? -3.394 3.196 8.672 1.00 98.38 100 ALA A N 1
ATOM 824 C CA . ALA A 1 100 ? -3.130 3.530 7.269 1.00 98.38 100 ALA A CA 1
ATOM 825 C C . ALA A 1 100 ? -3.806 4.829 6.808 1.00 98.38 100 ALA A C 1
ATOM 827 O O . ALA A 1 100 ? -3.193 5.642 6.104 1.00 98.38 100 ALA A O 1
ATOM 828 N N . ALA A 1 101 ? -5.043 5.074 7.246 1.00 98.06 101 ALA A N 1
ATOM 829 C CA . ALA A 1 101 ? -5.784 6.296 6.940 1.00 98.06 101 ALA A CA 1
ATOM 830 C C . ALA A 1 101 ? -5.096 7.576 7.472 1.00 98.06 101 ALA A C 1
ATOM 832 O O . ALA A 1 101 ? -5.291 8.687 6.947 1.00 98.06 101 ALA A O 1
ATOM 833 N N . ILE A 1 102 ? -4.239 7.424 8.484 1.00 97.31 102 ILE A N 1
ATOM 834 C CA . ILE A 1 102 ? -3.392 8.479 9.037 1.00 97.31 102 ILE A CA 1
ATOM 835 C C . ILE A 1 102 ? -1.902 8.293 8.707 1.00 97.31 102 ILE A C 1
ATOM 837 O O . ILE A 1 102 ? -1.092 9.007 9.284 1.00 97.31 102 ILE A O 1
ATOM 841 N N . SER A 1 103 ? -1.504 7.439 7.755 1.00 96.19 103 SER A N 1
ATOM 842 C CA . SER A 1 103 ? -0.094 7.201 7.367 1.00 96.19 103 SER A CA 1
ATOM 843 C C . SER A 1 103 ? 0.386 8.061 6.181 1.00 96.19 103 SER A C 1
ATOM 845 O O . SER A 1 103 ? 0.944 7.568 5.202 1.00 96.19 103 SER A O 1
ATOM 847 N N . TYR A 1 104 ? 0.181 9.379 6.222 1.00 91.19 104 TYR A N 1
ATOM 848 C CA . TYR A 1 104 ? 0.682 10.326 5.200 1.00 91.19 104 TYR A CA 1
ATOM 849 C C . TYR A 1 104 ? 1.749 11.264 5.773 1.00 91.19 104 TYR A C 1
ATOM 851 O O . TYR A 1 104 ? 1.720 11.515 6.962 1.00 91.19 104 TYR A O 1
ATOM 859 N N . GLN A 1 105 ? 2.680 11.815 4.983 1.00 88.38 105 GLN A N 1
ATOM 860 C CA . GLN A 1 105 ? 3.697 12.778 5.475 1.00 88.38 105 GLN A CA 1
ATOM 861 C C . GLN A 1 105 ? 4.402 12.333 6.780 1.00 88.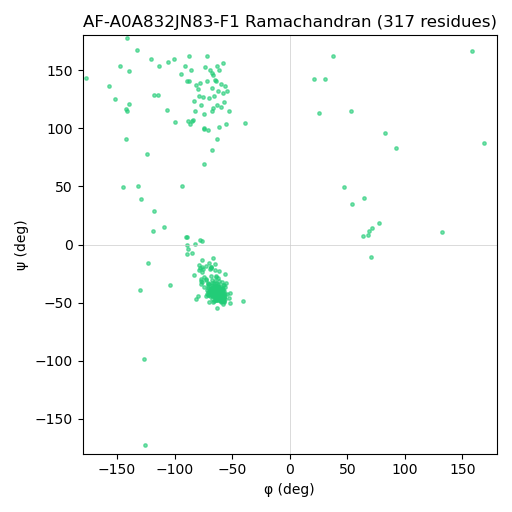38 105 GLN A C 1
ATOM 863 O O . GLN A 1 105 ? 4.448 13.072 7.766 1.00 88.38 105 GLN A O 1
ATOM 868 N N . LEU A 1 106 ? 4.879 11.088 6.808 1.00 92.75 106 LEU A N 1
ATOM 869 C CA . LEU A 1 106 ? 5.516 10.495 7.984 1.00 92.75 106 LEU A CA 1
ATOM 870 C C . LEU A 1 106 ? 6.854 11.180 8.300 1.00 92.75 106 LEU A C 1
ATOM 872 O O . LEU A 1 106 ? 7.587 11.584 7.397 1.00 92.75 106 LEU A O 1
ATOM 876 N N . SER A 1 107 ? 7.201 11.260 9.585 1.00 92.69 107 SER A N 1
ATOM 877 C CA . SER A 1 107 ? 8.524 11.707 10.055 1.00 92.69 107 SER A CA 1
ATOM 878 C C . SER A 1 107 ? 9.553 10.583 10.191 1.00 92.69 107 SER A C 1
ATOM 880 O O . SER A 1 107 ? 10.688 10.842 10.586 1.00 92.69 107 SER A O 1
ATOM 882 N N . ALA A 1 108 ? 9.157 9.352 9.880 1.00 93.06 108 ALA A N 1
ATOM 883 C CA . ALA A 1 108 ? 9.985 8.153 9.907 1.00 93.06 108 ALA A CA 1
ATOM 884 C C . ALA A 1 108 ? 9.795 7.351 8.608 1.00 93.06 108 ALA A C 1
ATOM 886 O O . ALA A 1 108 ? 8.849 7.603 7.856 1.00 93.06 108 ALA A O 1
ATOM 887 N N . ARG A 1 109 ? 10.672 6.366 8.353 1.00 93.62 109 ARG A N 1
ATOM 888 C CA . ARG A 1 109 ? 10.441 5.377 7.284 1.00 93.62 109 ARG A CA 1
ATOM 889 C C . ARG A 1 109 ? 9.158 4.582 7.588 1.00 93.62 109 ARG A C 1
ATOM 891 O O . ARG A 1 109 ? 8.810 4.396 8.758 1.00 93.62 109 ARG A O 1
ATOM 898 N N . GLY A 1 110 ? 8.457 4.125 6.549 1.00 94.12 110 GLY A N 1
ATOM 899 C CA . GLY A 1 110 ? 7.168 3.434 6.692 1.00 94.12 110 GLY A CA 1
ATOM 900 C C . GLY A 1 110 ? 7.266 2.170 7.551 1.00 94.12 110 GLY A C 1
ATOM 901 O O . GLY A 1 110 ? 6.419 1.935 8.404 1.00 94.12 110 GLY A O 1
ATOM 902 N N . GLU A 1 111 ? 8.359 1.426 7.408 1.00 95.62 111 GLU A N 1
ATOM 903 C CA . GLU A 1 111 ? 8.689 0.223 8.178 1.00 95.62 111 GLU A CA 1
ATOM 904 C C . GLU A 1 111 ? 8.749 0.520 9.688 1.00 95.62 111 GLU A C 1
ATOM 906 O O . GLU A 1 111 ? 8.226 -0.228 10.513 1.00 95.62 111 GLU A O 1
ATOM 911 N N . VAL A 1 112 ? 9.365 1.647 10.064 1.00 97.44 112 VAL A N 1
ATOM 912 C CA . VAL A 1 112 ? 9.469 2.086 11.465 1.00 97.44 112 VAL A CA 1
ATOM 913 C C . VAL A 1 112 ? 8.109 2.547 11.985 1.00 97.44 112 VAL A C 1
ATOM 915 O O . VAL A 1 112 ? 7.747 2.238 13.117 1.00 97.44 112 VAL A O 1
ATOM 918 N N . HIS A 1 113 ? 7.344 3.266 11.162 1.00 97.81 113 HIS A N 1
ATOM 919 C CA . HIS A 1 113 ? 6.000 3.726 11.508 1.00 97.81 113 HIS A CA 1
ATOM 920 C C . HIS A 1 113 ? 5.058 2.564 11.845 1.00 97.81 113 HIS A C 1
ATOM 922 O O . HIS A 1 113 ? 4.402 2.604 12.884 1.00 97.81 113 HIS A O 1
ATOM 928 N N . TRP A 1 114 ? 5.040 1.514 11.024 1.00 98.44 114 TRP A N 1
ATOM 929 C CA . TRP A 1 114 ? 4.195 0.340 11.255 1.00 98.44 114 TRP A CA 1
ATOM 930 C C . TRP A 1 114 ? 4.618 -0.470 12.481 1.00 98.44 114 TRP A C 1
ATOM 932 O O . TRP A 1 114 ? 3.765 -0.884 13.262 1.00 98.44 114 TRP A O 1
ATOM 942 N N . ARG A 1 115 ? 5.926 -0.606 12.733 1.00 98.50 115 ARG A N 1
ATOM 943 C CA . ARG A 1 115 ? 6.420 -1.219 13.976 1.00 98.50 115 ARG A CA 1
ATOM 944 C C . ARG A 1 115 ? 5.981 -0.441 15.219 1.00 98.50 115 ARG A C 1
ATOM 946 O O . ARG A 1 115 ? 5.608 -1.044 16.220 1.00 98.50 115 ARG A O 1
ATOM 953 N N . LEU A 1 116 ? 6.010 0.892 15.150 1.00 98.44 116 LEU A N 1
ATOM 954 C CA . LEU A 1 116 ? 5.491 1.742 16.222 1.00 98.44 116 LEU A CA 1
ATOM 955 C C . LEU A 1 116 ? 3.976 1.576 16.374 1.00 98.44 116 LEU A C 1
ATOM 957 O O . LEU A 1 116 ? 3.506 1.497 17.495 1.00 98.44 116 LEU A O 1
ATOM 961 N N . ALA A 1 117 ? 3.202 1.485 15.292 1.00 98.50 117 ALA A N 1
ATOM 962 C CA . ALA A 1 117 ? 1.761 1.236 15.398 1.00 98.50 117 ALA A CA 1
ATOM 963 C C . ALA A 1 117 ? 1.471 -0.082 16.140 1.00 98.50 117 ALA A C 1
ATOM 965 O O . ALA A 1 117 ? 0.692 -0.109 17.090 1.00 98.50 117 ALA A O 1
ATOM 966 N N . ALA A 1 118 ? 2.186 -1.155 15.795 1.00 98.56 118 ALA A N 1
ATOM 967 C CA . ALA A 1 118 ? 2.056 -2.437 16.482 1.00 98.56 118 ALA A CA 1
ATOM 968 C C . ALA A 1 118 ? 2.389 -2.351 17.983 1.00 98.56 118 ALA A C 1
ATOM 970 O O . ALA A 1 118 ? 1.696 -2.940 18.812 1.00 98.56 118 ALA A O 1
ATOM 971 N N . SER A 1 119 ? 3.397 -1.558 18.372 1.00 98.19 119 SER A N 1
ATOM 972 C CA . SER A 1 119 ? 3.752 -1.397 19.788 1.00 98.19 119 SER A CA 1
ATOM 973 C C . SER A 1 119 ? 2.698 -0.645 20.605 1.00 98.19 119 SER A C 1
ATOM 975 O O . SER A 1 119 ? 2.713 -0.737 21.830 1.00 98.19 119 SER A O 1
ATOM 977 N N . TYR A 1 120 ? 1.807 0.103 19.949 1.00 98.25 120 TYR A N 1
ATOM 978 C CA . TYR A 1 120 ? 0.713 0.842 20.582 1.00 98.25 120 TYR A CA 1
ATOM 979 C C . TYR A 1 120 ? -0.556 0.013 20.738 1.00 98.25 120 TYR A C 1
ATOM 981 O O . TYR A 1 120 ? -1.504 0.512 21.329 1.00 98.25 120 TYR A O 1
ATOM 989 N N . THR A 1 121 ? -0.586 -1.218 20.236 1.00 97.62 121 THR A N 1
ATOM 990 C CA . THR A 1 121 ? -1.747 -2.096 20.368 1.00 97.62 121 THR A CA 1
ATOM 991 C C . THR A 1 121 ? -1.849 -2.661 21.786 1.00 97.62 121 THR A C 1
ATOM 993 O O . THR A 1 121 ? -0.887 -3.253 22.290 1.00 97.62 121 THR A O 1
ATOM 996 N N . GLN A 1 122 ? -3.018 -2.477 22.395 1.00 94.81 122 GLN A N 1
ATOM 997 C CA . GLN A 1 122 ? -3.465 -3.021 23.670 1.00 94.81 122 GLN A CA 1
ATOM 998 C C . GLN A 1 122 ? -4.809 -3.738 23.471 1.00 94.81 122 GLN A C 1
ATOM 1000 O O . GLN A 1 122 ? -4.806 -4.888 23.042 1.00 94.81 122 GLN A O 1
ATOM 1005 N N . SER A 1 123 ? -5.939 -3.097 23.786 1.00 92.44 123 SER A N 1
ATOM 1006 C CA . SER A 1 123 ? -7.258 -3.747 23.836 1.00 92.44 123 SER A CA 1
ATOM 1007 C C . SER A 1 123 ? -8.350 -3.012 23.061 1.00 92.44 123 SER A C 1
ATOM 1009 O O . SER A 1 123 ? -9.169 -3.669 22.415 1.00 92.44 123 SER A O 1
ATOM 1011 N N . ASP A 1 124 ? -8.370 -1.678 23.095 1.00 97.69 124 ASP A N 1
ATOM 1012 C CA . ASP A 1 124 ? -9.382 -0.860 22.425 1.00 97.69 124 ASP A CA 1
ATOM 1013 C C . ASP A 1 124 ? -8.787 -0.175 21.185 1.00 97.69 124 ASP A C 1
ATOM 1015 O O . ASP A 1 124 ? -7.904 0.680 21.312 1.00 97.69 124 ASP A O 1
ATOM 1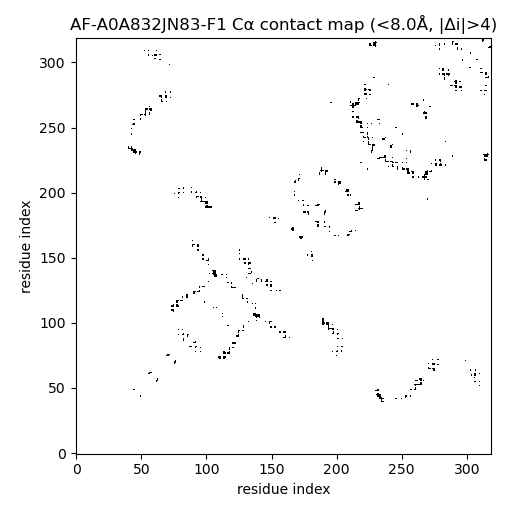019 N N . PRO A 1 125 ? -9.274 -0.500 19.975 1.00 98.25 125 PRO A N 1
ATOM 1020 C CA . PRO A 1 125 ? -8.662 -0.014 18.752 1.00 98.25 125 PRO A CA 1
ATOM 1021 C C . PRO A 1 125 ? -8.894 1.471 18.473 1.00 98.25 125 PRO A C 1
ATOM 1023 O O . PRO A 1 125 ? -8.140 2.066 17.701 1.00 98.25 125 PRO A O 1
ATOM 1026 N N . VAL A 1 126 ? -9.888 2.102 19.098 1.00 98.50 126 VAL A N 1
ATOM 1027 C CA . VAL A 1 126 ? -10.107 3.545 18.984 1.00 98.50 126 VAL A CA 1
ATOM 1028 C C . VAL A 1 126 ? -9.174 4.291 19.936 1.00 98.50 126 VAL A C 1
ATOM 1030 O O . VAL A 1 126 ? -8.502 5.236 19.513 1.00 98.50 126 VAL A O 1
ATOM 1033 N N . GLU A 1 127 ? -9.071 3.858 21.192 1.00 98.50 127 GLU A N 1
ATOM 1034 C CA . GLU A 1 127 ? -8.171 4.476 22.174 1.00 98.50 127 GLU A CA 1
ATOM 1035 C C . GLU A 1 127 ? -6.698 4.290 21.804 1.00 98.50 127 GLU A C 1
ATOM 1037 O O . GLU A 1 127 ? -5.909 5.240 21.848 1.00 98.50 127 GLU A O 1
ATOM 1042 N N . ASP A 1 128 ? -6.323 3.100 21.337 1.00 98.56 128 ASP A N 1
ATOM 1043 C CA . ASP A 1 128 ? -4.971 2.825 20.860 1.00 98.56 128 ASP A CA 1
ATOM 1044 C C . ASP A 1 128 ? -4.611 3.716 19.666 1.00 98.56 128 ASP A C 1
ATOM 1046 O O . ASP A 1 128 ? -3.472 4.187 19.550 1.00 98.56 128 ASP A O 1
ATOM 1050 N N . LEU A 1 129 ? -5.580 3.990 18.784 1.00 98.50 129 LEU A N 1
ATOM 1051 C CA . LEU A 1 129 ? -5.404 4.865 17.628 1.00 98.50 129 LEU A CA 1
ATOM 1052 C C . LEU A 1 129 ? -5.263 6.329 18.053 1.00 98.50 129 LEU A C 1
ATOM 1054 O O . LEU A 1 129 ? -4.372 7.020 17.550 1.00 98.50 129 LEU A O 1
ATOM 1058 N N . ARG A 1 130 ? -6.092 6.801 18.994 1.00 98.44 130 ARG A N 1
ATOM 1059 C CA . ARG A 1 130 ? -5.979 8.145 19.587 1.00 98.44 130 ARG A CA 1
ATOM 1060 C C . ARG A 1 130 ? -4.613 8.344 20.223 1.00 98.44 130 ARG A C 1
ATOM 1062 O O . ARG A 1 130 ? -3.930 9.322 19.910 1.00 98.44 130 ARG A O 1
ATOM 1069 N N . ARG A 1 131 ? -4.173 7.387 21.044 1.00 98.19 131 ARG A N 1
ATOM 1070 C CA . ARG A 1 131 ? -2.850 7.407 21.675 1.00 98.19 131 ARG A CA 1
ATOM 1071 C C . ARG A 1 131 ? -1.746 7.422 20.622 1.00 98.19 131 ARG A C 1
ATOM 1073 O O . ARG A 1 131 ? -0.872 8.285 20.672 1.00 98.19 131 ARG A O 1
ATOM 1080 N N . PHE A 1 132 ? -1.808 6.532 19.634 1.00 98.31 132 PHE A N 1
ATOM 1081 C CA . PHE A 1 132 ? -0.816 6.465 18.561 1.00 98.31 132 PHE A CA 1
ATOM 1082 C C . PHE A 1 132 ? -0.724 7.771 17.768 1.00 98.31 132 PHE A C 1
ATOM 1084 O O . PHE A 1 132 ? 0.369 8.314 17.594 1.00 98.31 132 PHE A O 1
ATOM 1091 N N . ALA A 1 133 ? -1.854 8.330 17.338 1.00 97.69 133 ALA A N 1
ATOM 1092 C CA . ALA A 1 133 ? -1.889 9.603 16.627 1.00 97.69 133 ALA A CA 1
ATOM 1093 C C . ALA A 1 133 ? -1.391 10.775 17.491 1.00 97.69 133 ALA A C 1
ATOM 1095 O O . ALA A 1 133 ? -0.700 11.670 16.990 1.00 97.69 133 ALA A O 1
ATOM 1096 N N . GLY A 1 134 ? -1.719 10.762 18.785 1.00 97.44 134 GLY A N 1
ATOM 1097 C CA . GLY A 1 134 ? -1.370 11.806 19.742 1.00 97.44 134 GLY A CA 1
ATOM 1098 C C . GLY A 1 134 ? 0.112 11.840 20.110 1.00 97.44 134 GLY A C 1
ATOM 1099 O O . GLY A 1 134 ? 0.683 12.926 20.218 1.00 97.44 134 GLY A O 1
ATOM 1100 N N . THR A 1 135 ? 0.760 10.682 20.263 1.00 97.12 135 THR A N 1
ATOM 1101 C CA . THR A 1 135 ? 2.095 10.619 20.885 1.00 97.12 135 THR A CA 1
ATOM 1102 C C . THR A 1 135 ? 3.178 9.976 20.022 1.00 97.12 135 THR A C 1
ATOM 1104 O O . THR A 1 135 ? 4.361 10.210 20.278 1.00 97.12 135 THR A O 1
ATOM 1107 N N . SER A 1 136 ? 2.836 9.250 18.950 1.00 97.69 136 SER A N 1
ATOM 1108 C CA . SER A 1 136 ? 3.845 8.568 18.133 1.00 97.69 136 SER A CA 1
ATOM 1109 C C . SER A 1 136 ? 4.831 9.553 17.485 1.00 97.69 136 SER A C 1
ATOM 1111 O O . SER A 1 136 ? 4.412 10.522 16.830 1.00 97.69 136 SER A O 1
ATOM 1113 N N . PRO A 1 137 ? 6.152 9.293 17.572 1.00 96.25 137 PRO A N 1
ATOM 1114 C CA . PRO A 1 137 ? 7.169 10.145 16.954 1.00 96.25 137 PRO A CA 1
ATOM 1115 C C . PRO A 1 137 ? 7.133 10.091 15.420 1.00 96.25 137 PRO A C 1
ATOM 1117 O O . PRO A 1 137 ? 7.633 11.002 14.757 1.00 96.25 137 PRO A O 1
ATOM 1120 N N . SER A 1 138 ? 6.518 9.052 14.841 1.00 96.56 138 SER A N 1
ATOM 1121 C CA . SER A 1 138 ? 6.345 8.892 13.388 1.00 96.56 138 SER A CA 1
ATOM 1122 C C . SER A 1 138 ? 5.246 9.782 12.788 1.00 96.56 138 SER A C 1
ATOM 1124 O O . SER A 1 138 ? 5.195 9.955 11.568 1.00 96.56 138 SER A O 1
ATOM 1126 N N . LEU A 1 139 ? 4.403 10.379 13.641 1.00 95.25 139 LEU A N 1
ATOM 1127 C CA . LEU A 1 139 ? 3.262 11.223 13.274 1.00 95.25 139 LEU A CA 1
ATOM 1128 C C . LEU A 1 139 ? 3.409 12.664 13.789 1.00 95.25 139 LEU A C 1
ATOM 1130 O O . LEU A 1 139 ? 2.418 13.349 14.039 1.00 95.25 139 LEU A O 1
ATOM 1134 N N . ARG A 1 140 ? 4.649 13.151 13.945 1.00 90.81 140 ARG A N 1
ATOM 1135 C CA . ARG A 1 140 ? 4.915 14.499 14.489 1.00 90.81 140 ARG A CA 1
ATOM 1136 C C . ARG A 1 140 ? 4.337 15.627 13.626 1.00 90.81 140 ARG A C 1
ATOM 1138 O O . ARG A 1 140 ? 3.997 16.686 14.140 1.00 90.81 140 ARG A O 1
ATOM 1145 N N . PHE A 1 141 ? 4.227 15.404 12.318 1.00 89.19 141 PHE A N 1
ATOM 1146 C CA . PHE A 1 141 ? 3.714 16.386 11.367 1.00 89.19 141 PHE A CA 1
ATOM 1147 C C . PHE A 1 141 ? 2.196 16.279 11.203 1.00 89.19 141 PHE A C 1
ATOM 1149 O O . PHE A 1 141 ? 1.651 15.173 11.118 1.00 89.19 141 PHE A O 1
ATOM 1156 N N . ALA A 1 142 ? 1.533 17.437 11.092 1.00 89.69 142 ALA A N 1
ATOM 1157 C CA . ALA A 1 142 ? 0.088 17.566 10.872 1.00 89.69 142 ALA A CA 1
ATOM 1158 C C . ALA A 1 142 ? -0.776 16.813 11.907 1.00 89.69 142 ALA A C 1
ATOM 1160 O O . ALA A 1 142 ? -1.834 16.276 11.575 1.00 89.69 142 ALA A O 1
ATOM 1161 N N . ARG A 1 143 ? -0.325 16.757 13.168 1.00 92.06 143 ARG A N 1
ATOM 1162 C CA . ARG A 1 143 ? -0.967 15.968 14.229 1.00 92.06 143 ARG A CA 1
ATOM 1163 C C . ARG A 1 143 ? -2.429 16.352 14.468 1.00 92.06 143 ARG A C 1
ATOM 1165 O O . ARG A 1 143 ? -3.267 15.464 14.547 1.00 92.06 143 ARG A O 1
ATOM 1172 N N . SER A 1 144 ? -2.756 17.645 14.503 1.00 92.44 144 SER A N 1
ATOM 1173 C CA . SER A 1 144 ? -4.140 18.119 14.667 1.00 92.44 144 SER A CA 1
ATOM 1174 C C . SER A 1 144 ? -5.069 17.607 13.558 1.00 92.44 144 SER A C 1
ATOM 1176 O O . SER A 1 144 ? -6.146 17.085 13.837 1.00 92.44 144 SER A O 1
ATOM 1178 N N . ALA A 1 145 ? -4.623 17.665 12.299 1.00 93.31 145 ALA A N 1
ATOM 1179 C CA . ALA A 1 145 ? -5.375 17.138 11.162 1.00 93.31 145 ALA A CA 1
ATOM 1180 C C . ALA A 1 145 ? -5.561 15.611 11.237 1.00 93.31 145 ALA A C 1
ATOM 1182 O O . ALA A 1 145 ? -6.629 15.103 10.892 1.00 93.31 145 ALA A O 1
ATOM 1183 N N . ARG A 1 146 ? -4.555 14.868 11.722 1.00 94.50 146 ARG A N 1
ATOM 1184 C CA . ARG A 1 146 ? -4.687 13.419 11.951 1.00 94.50 146 ARG A CA 1
ATOM 1185 C C . ARG A 1 146 ? -5.666 13.107 13.063 1.00 94.50 146 ARG A C 1
ATOM 1187 O O . ARG A 1 146 ? -6.497 12.236 12.867 1.00 94.50 146 ARG A O 1
ATOM 1194 N N . LEU A 1 147 ? -5.609 13.826 14.181 1.00 96.62 147 LEU A N 1
ATOM 1195 C CA . LEU A 1 147 ? -6.558 13.646 15.279 1.00 96.62 147 LEU A CA 1
ATOM 1196 C C . LEU A 1 147 ? -7.996 13.902 14.807 1.00 96.62 147 LEU A C 1
ATOM 1198 O O . LEU A 1 147 ? -8.880 13.108 15.092 1.00 96.62 147 LEU A O 1
ATOM 1202 N N . SER A 1 148 ? -8.222 14.914 13.963 1.00 96.50 148 SER A N 1
ATOM 1203 C CA . SER A 1 148 ? -9.533 15.113 13.328 1.00 96.50 148 SER A CA 1
ATOM 1204 C C . SER A 1 148 ? -9.976 13.909 12.480 1.00 96.50 148 SER A C 1
ATOM 1206 O O . SER A 1 148 ? -11.144 13.523 12.518 1.00 96.50 148 SER A O 1
ATOM 1208 N N . ARG A 1 149 ? -9.058 13.273 11.735 1.00 96.81 149 ARG A N 1
ATOM 1209 C CA . ARG A 1 149 ? -9.351 12.023 11.010 1.00 96.81 149 ARG A CA 1
ATOM 1210 C C . ARG A 1 149 ? -9.614 10.849 11.948 1.00 96.81 149 ARG A C 1
ATOM 1212 O O . ARG A 1 149 ? -10.527 10.080 11.670 1.00 96.81 149 ARG A O 1
ATOM 1219 N N . VAL A 1 150 ? -8.861 10.732 13.040 1.00 98.12 150 VAL A N 1
ATOM 1220 C CA . VAL A 1 150 ? -9.088 9.716 14.075 1.00 98.12 150 VAL A CA 1
ATOM 1221 C C . VAL A 1 150 ? -10.504 9.832 14.620 1.00 98.12 150 VAL A C 1
ATOM 1223 O O . VAL A 1 150 ? -11.196 8.828 14.657 1.00 98.12 150 VAL A O 1
ATOM 1226 N N . GLU A 1 151 ? -10.996 11.036 14.914 1.00 98.19 151 GLU A N 1
ATOM 1227 C CA . GLU A 1 151 ? -12.370 11.197 15.408 1.00 98.19 151 GLU A CA 1
ATOM 1228 C C . GLU A 1 151 ? -13.443 10.852 14.364 1.00 98.19 151 GLU A C 1
ATOM 1230 O O . GLU A 1 151 ? -14.519 10.368 14.714 1.00 98.19 151 GLU A O 1
ATOM 1235 N N . LYS A 1 152 ? -13.173 11.045 13.067 1.00 97.94 152 LYS A N 1
ATOM 1236 C CA . LYS A 1 152 ? -14.071 10.559 12.003 1.00 97.94 152 LYS A CA 1
ATOM 1237 C C . LYS A 1 152 ? -14.097 9.029 11.946 1.00 97.94 152 LYS A C 1
ATOM 1239 O O . LYS A 1 152 ? -15.168 8.437 11.849 1.00 97.94 152 LYS A O 1
ATOM 1244 N N . LEU A 1 153 ? -12.931 8.394 12.050 1.00 97.94 153 LEU A N 1
ATOM 1245 C CA . LEU A 1 153 ? -12.798 6.935 12.063 1.00 97.94 153 LEU A CA 1
ATOM 1246 C C . LEU A 1 153 ? -13.392 6.326 13.340 1.00 97.94 153 LEU A C 1
ATOM 1248 O O . LEU A 1 153 ? -14.082 5.319 13.262 1.00 97.94 153 LEU A O 1
ATOM 1252 N N . ALA A 1 154 ? -13.225 6.967 14.495 1.00 97.94 154 ALA A N 1
ATOM 1253 C CA . ALA A 1 154 ? -13.830 6.553 15.758 1.00 97.94 154 ALA A CA 1
ATOM 1254 C C . ALA A 1 154 ? -15.363 6.485 15.661 1.00 97.94 154 ALA A C 1
ATOM 1256 O O . ALA A 1 154 ? -15.974 5.550 16.164 1.00 97.94 154 ALA A O 1
ATOM 1257 N N . LYS A 1 155 ? -15.994 7.424 14.943 1.00 98.06 155 LYS A N 1
ATOM 1258 C CA . LYS A 1 155 ? -17.442 7.379 14.665 1.00 98.06 155 LYS A CA 1
ATOM 1259 C C . LYS A 1 155 ? -17.843 6.237 13.727 1.00 98.06 155 LYS A C 1
ATOM 1261 O O . LYS A 1 155 ? -18.981 5.789 13.784 1.00 98.06 155 LYS A O 1
ATOM 1266 N N . LEU A 1 156 ? -16.932 5.784 12.864 1.00 97.44 156 LEU A N 1
ATOM 1267 C CA . LEU A 1 156 ? -17.140 4.634 11.980 1.00 97.44 156 LEU A CA 1
ATOM 1268 C C . LEU A 1 156 ? -17.019 3.300 12.737 1.00 97.44 156 LEU A C 1
ATOM 1270 O O . LEU A 1 156 ? -17.592 2.316 12.289 1.00 97.44 156 LEU A O 1
ATOM 1274 N N . TRP A 1 157 ? -16.310 3.250 13.870 1.00 98.25 157 TRP A N 1
ATOM 1275 C CA . TRP A 1 157 ? -16.013 2.001 14.582 1.00 98.25 157 TRP A CA 1
ATOM 1276 C C . TRP A 1 157 ? -17.242 1.120 14.882 1.00 98.25 157 TRP A C 1
ATOM 1278 O O . TRP A 1 157 ? -17.199 -0.044 14.488 1.00 98.25 157 TRP A O 1
ATOM 1288 N N . PRO A 1 158 ? -18.355 1.614 15.467 1.00 98.19 158 PRO A N 1
ATOM 1289 C CA . PRO A 1 158 ? -19.478 0.739 15.819 1.00 98.19 158 PRO A CA 1
ATOM 1290 C C . PRO A 1 158 ? -20.123 0.065 14.602 1.00 98.19 158 PRO A C 1
ATOM 1292 O O . PRO A 1 158 ? -20.409 -1.131 14.616 1.00 98.19 158 PRO A O 1
ATOM 1295 N N . SER A 1 159 ? -20.324 0.818 13.515 1.00 97.81 159 SER A N 1
ATOM 1296 C CA . SER A 1 159 ? -20.875 0.260 12.276 1.00 97.81 159 SER A CA 1
ATOM 1297 C C . SER A 1 159 ? -19.852 -0.581 11.524 1.00 97.81 159 SER A C 1
ATOM 1299 O O . SER A 1 159 ? -20.234 -1.511 10.819 1.00 97.81 159 SER A O 1
ATOM 1301 N N . PHE A 1 160 ? -18.559 -0.285 11.674 1.00 98.50 160 PHE A N 1
ATOM 1302 C CA . PHE A 1 160 ? -17.507 -1.114 11.116 1.00 98.50 160 PHE A CA 1
ATOM 1303 C C . PHE A 1 160 ? -17.464 -2.485 11.783 1.00 98.50 160 PHE A C 1
ATOM 1305 O O . PHE A 1 160 ? -17.437 -3.500 11.094 1.00 98.50 160 PHE A O 1
ATOM 1312 N N . GLU A 1 161 ? -17.482 -2.510 13.113 1.00 98.31 161 GLU A N 1
ATOM 1313 C CA . GLU A 1 161 ? -17.423 -3.728 13.913 1.00 98.31 161 GLU A CA 1
ATOM 1314 C C . GLU A 1 161 ? -18.593 -4.661 13.590 1.00 98.31 161 GLU A C 1
ATOM 1316 O O . GLU A 1 161 ? -18.377 -5.846 13.347 1.00 98.31 161 GLU A O 1
ATOM 1321 N N . ALA A 1 162 ? -19.806 -4.112 13.480 1.00 98.25 162 ALA A N 1
ATOM 1322 C CA . ALA A 1 162 ? -21.005 -4.870 13.123 1.00 98.25 162 ALA A CA 1
ATOM 1323 C C . ALA A 1 162 ? -20.979 -5.454 11.696 1.00 98.25 162 ALA A C 1
ATOM 1325 O O . ALA A 1 162 ? -21.710 -6.398 11.411 1.00 98.25 162 ALA A O 1
ATOM 1326 N N . ARG A 1 163 ? -20.162 -4.893 10.793 1.00 98.25 163 ARG A N 1
ATOM 1327 C CA . ARG A 1 163 ? -20.160 -5.212 9.352 1.00 98.25 163 ARG A CA 1
ATOM 1328 C C . ARG A 1 163 ? -18.834 -5.782 8.855 1.00 98.25 163 ARG A C 1
ATOM 1330 O O . ARG A 1 163 ? -18.631 -5.903 7.648 1.00 98.25 163 ARG A O 1
ATOM 1337 N N . VAL A 1 164 ? -17.921 -6.149 9.756 1.00 98.38 164 VAL A N 1
ATOM 1338 C CA . VAL A 1 164 ? -16.566 -6.588 9.385 1.00 98.38 164 VAL A CA 1
ATOM 1339 C C . VAL A 1 164 ? -16.578 -7.775 8.407 1.00 98.38 164 VAL A C 1
ATOM 1341 O O . VAL A 1 164 ? -15.796 -7.800 7.455 1.00 98.38 164 VAL A O 1
ATOM 1344 N N . ASP A 1 165 ? -17.523 -8.704 8.565 1.00 97.75 165 ASP A N 1
ATOM 1345 C CA . ASP A 1 165 ? -17.675 -9.865 7.680 1.00 97.75 165 ASP A CA 1
ATOM 1346 C C . ASP A 1 165 ? -18.246 -9.491 6.301 1.00 97.75 165 ASP A C 1
ATOM 1348 O O . ASP A 1 165 ? -17.944 -10.131 5.291 1.00 97.75 165 ASP A O 1
ATOM 1352 N N . GLU A 1 166 ? -19.072 -8.441 6.214 1.00 98.00 166 GLU A N 1
ATOM 1353 C CA . GLU A 1 166 ? -19.495 -7.877 4.925 1.00 98.00 166 GLU A CA 1
ATOM 1354 C C . GLU A 1 166 ? -18.299 -7.280 4.186 1.00 98.00 166 GLU A C 1
ATOM 1356 O O . GLU A 1 166 ? -18.125 -7.541 2.998 1.00 98.00 166 GLU A O 1
ATOM 1361 N N . TYR A 1 167 ? -17.440 -6.543 4.892 1.00 98.31 167 TYR A N 1
ATOM 1362 C CA . TYR A 1 167 ? -16.237 -5.955 4.305 1.00 98.31 167 TYR A CA 1
ATOM 1363 C C . TYR A 1 167 ? -15.230 -7.009 3.848 1.00 98.31 167 TYR A C 1
ATOM 1365 O O . TYR A 1 167 ? -14.663 -6.873 2.767 1.00 98.31 167 TYR A O 1
ATOM 1373 N N . ALA A 1 168 ? -15.044 -8.091 4.609 1.00 97.69 168 ALA A N 1
ATOM 1374 C CA . ALA A 1 168 ? -14.184 -9.203 4.199 1.00 97.69 168 ALA A CA 1
ATOM 1375 C C . ALA A 1 168 ? -14.678 -9.888 2.910 1.00 97.69 168 ALA A C 1
ATOM 1377 O O . ALA A 1 168 ? -13.872 -10.355 2.107 1.00 97.69 168 ALA A O 1
ATOM 1378 N N . ARG A 1 169 ? -15.997 -9.910 2.676 1.00 97.31 169 ARG A N 1
ATOM 1379 C CA . ARG A 1 169 ? -16.595 -10.423 1.432 1.00 97.31 169 ARG A CA 1
ATOM 1380 C C . ARG A 1 169 ? -16.613 -9.395 0.301 1.00 97.31 169 ARG A C 1
ATOM 1382 O O . ARG A 1 169 ? -16.630 -9.784 -0.863 1.00 97.31 169 ARG A O 1
ATOM 1389 N N . ASN A 1 170 ? -16.625 -8.104 0.628 1.00 97.12 170 ASN A N 1
ATOM 1390 C CA . ASN A 1 170 ? -16.734 -7.014 -0.330 1.00 97.12 170 ASN A CA 1
ATOM 1391 C C . ASN A 1 170 ? -15.848 -5.820 0.073 1.00 97.12 170 ASN A C 1
ATOM 1393 O O . ASN A 1 170 ? -16.278 -4.893 0.765 1.00 97.12 170 ASN A O 1
ATOM 1397 N N . LEU A 1 171 ? -14.607 -5.815 -0.421 1.00 98.06 171 LEU A N 1
ATOM 1398 C CA . LEU A 1 171 ? -13.665 -4.721 -0.170 1.00 98.06 171 LEU A CA 1
ATOM 1399 C C . LEU A 1 171 ? -14.059 -3.402 -0.851 1.00 98.06 171 LEU A C 1
ATOM 1401 O O . LEU A 1 171 ? -13.610 -2.344 -0.414 1.00 98.06 171 LEU A O 1
ATOM 1405 N N . GLU A 1 172 ? -14.908 -3.433 -1.879 1.00 97.44 172 GLU A N 1
ATOM 1406 C CA . GLU A 1 172 ? -15.418 -2.216 -2.518 1.00 97.44 172 GLU A CA 1
ATOM 1407 C C . GLU A 1 172 ? -16.380 -1.469 -1.587 1.00 97.44 172 GLU A C 1
ATOM 1409 O O . GLU A 1 172 ? -16.284 -0.252 -1.430 1.00 97.44 172 GLU A O 1
ATOM 1414 N N . LEU A 1 173 ? -17.240 -2.206 -0.881 1.00 97.44 173 LEU A N 1
ATOM 1415 C CA . LEU A 1 173 ? -18.101 -1.646 0.157 1.00 97.44 173 LEU A CA 1
ATOM 1416 C C . LEU A 1 173 ? -17.272 -0.993 1.276 1.00 97.44 173 LEU A C 1
ATOM 1418 O O . LEU A 1 173 ? -17.539 0.147 1.663 1.00 97.44 173 LEU A O 1
ATOM 1422 N N . LEU A 1 174 ? -16.222 -1.679 1.745 1.00 98.31 174 LEU A N 1
ATOM 1423 C CA . LEU A 1 174 ? -15.293 -1.120 2.728 1.00 98.31 174 LEU A CA 1
ATOM 1424 C C . LEU A 1 174 ? -14.666 0.184 2.224 1.00 98.31 174 LEU A C 1
ATOM 1426 O O . LEU A 1 174 ? -14.643 1.194 2.930 1.00 98.31 174 LEU A O 1
ATOM 1430 N N . ARG A 1 175 ? -14.164 0.170 0.986 1.00 98.12 175 ARG A N 1
ATOM 1431 C CA . ARG A 1 175 ? -13.516 1.318 0.352 1.00 98.12 175 ARG A CA 1
ATOM 1432 C C . ARG A 1 175 ? -14.434 2.538 0.321 1.00 98.12 175 ARG A C 1
ATOM 1434 O O . ARG A 1 175 ? -13.994 3.637 0.661 1.00 98.12 175 ARG A O 1
ATOM 1441 N N . GLN A 1 176 ? -15.700 2.349 -0.047 1.00 97.94 176 GLN A N 1
ATOM 1442 C CA . GLN A 1 176 ? -16.706 3.412 -0.108 1.00 97.94 176 GLN A CA 1
ATOM 1443 C C . GLN A 1 176 ? -17.025 3.995 1.272 1.00 97.94 176 GLN A C 1
ATOM 1445 O O . GLN A 1 176 ? -17.070 5.219 1.424 1.00 97.94 176 GLN A O 1
ATOM 1450 N N . ASP A 1 177 ? -17.199 3.149 2.288 1.00 98.00 177 ASP A N 1
ATOM 1451 C CA . ASP A 1 177 ? -17.536 3.601 3.641 1.00 98.00 177 ASP A CA 1
ATOM 1452 C C . ASP A 1 177 ? -16.365 4.349 4.301 1.00 98.00 177 ASP A C 1
ATOM 1454 O O . ASP A 1 177 ? -16.562 5.402 4.920 1.00 98.00 177 ASP A O 1
ATOM 1458 N N . VAL A 1 178 ? -15.125 3.899 4.076 1.00 98.12 178 VAL A N 1
ATOM 1459 C CA . VAL A 1 178 ? -13.912 4.616 4.505 1.00 98.12 178 VAL A CA 1
ATOM 1460 C C . VAL A 1 178 ? -13.767 5.951 3.774 1.00 98.12 178 VAL A C 1
ATOM 1462 O O . VAL A 1 178 ? -13.496 6.974 4.407 1.00 98.12 178 VAL A O 1
ATOM 1465 N N . ALA A 1 179 ? -13.977 5.975 2.455 1.00 98.19 179 ALA A N 1
ATOM 1466 C CA . ALA A 1 179 ? -13.929 7.199 1.657 1.00 98.19 179 ALA A CA 1
ATOM 1467 C C . ALA A 1 179 ? -14.941 8.240 2.159 1.00 98.19 179 ALA A C 1
ATOM 1469 O O . ALA A 1 179 ? -14.578 9.398 2.389 1.00 98.19 179 ALA A O 1
ATOM 1470 N N . ARG A 1 180 ? -16.186 7.807 2.408 1.00 98.06 180 ARG A N 1
ATOM 1471 C CA . ARG A 1 180 ? -17.260 8.645 2.954 1.00 98.06 180 ARG A CA 1
ATOM 1472 C C . ARG A 1 180 ? -16.909 9.173 4.342 1.00 98.06 180 ARG A C 1
ATOM 1474 O O . ARG A 1 180 ? -17.027 10.374 4.570 1.00 98.06 180 ARG A O 1
ATOM 1481 N N . SER A 1 181 ? -16.423 8.311 5.238 1.00 97.38 181 SER A N 1
ATOM 1482 C CA . SER A 1 181 ? -16.016 8.707 6.594 1.00 97.38 181 SER A CA 1
ATOM 1483 C C . SER A 1 181 ? -14.907 9.765 6.572 1.00 97.38 181 SER A C 1
ATOM 1485 O O . SER A 1 181 ? -14.973 10.772 7.280 1.00 97.38 181 SER A O 1
ATOM 1487 N N . LEU A 1 182 ? -13.906 9.597 5.704 1.00 96.31 182 LEU A N 1
ATOM 1488 C CA . LEU A 1 182 ? -12.787 10.532 5.600 1.00 96.31 182 LEU A CA 1
ATOM 1489 C C . LEU A 1 182 ? -13.128 11.809 4.815 1.00 96.31 182 LEU A C 1
ATOM 1491 O O . LEU A 1 182 ? -12.405 12.803 4.950 1.00 96.31 182 LEU A O 1
ATOM 1495 N N . GLY A 1 183 ? -14.212 11.809 4.033 1.00 96.75 183 GLY A N 1
ATOM 1496 C CA . GLY A 1 183 ? -14.516 12.860 3.059 1.00 96.75 183 GLY A CA 1
ATOM 1497 C C . GLY A 1 183 ? -13.469 12.914 1.944 1.00 96.75 183 GLY A C 1
ATOM 1498 O O . GLY A 1 183 ? -13.009 13.993 1.576 1.00 96.75 183 GLY A O 1
ATOM 1499 N N . ALA A 1 184 ? -13.020 11.749 1.475 1.00 96.00 184 ALA A N 1
ATOM 1500 C CA . ALA A 1 184 ? -11.971 11.601 0.470 1.00 96.00 184 ALA A CA 1
ATOM 1501 C C . ALA A 1 184 ? -12.493 10.860 -0.768 1.00 96.00 184 ALA A C 1
ATOM 1503 O O . ALA A 1 184 ? -13.475 10.127 -0.700 1.00 96.00 184 ALA A O 1
ATOM 1504 N N . ALA A 1 185 ? -11.806 11.012 -1.902 1.00 96.69 185 ALA A N 1
ATOM 1505 C CA . ALA A 1 185 ? -12.076 10.180 -3.070 1.00 96.69 185 ALA A CA 1
ATOM 1506 C C . ALA A 1 185 ? -11.752 8.710 -2.760 1.00 96.69 185 ALA A C 1
ATOM 1508 O O . ALA A 1 185 ? -10.732 8.417 -2.124 1.00 96.69 185 ALA A O 1
ATOM 1509 N N . ALA A 1 186 ? -12.584 7.795 -3.254 1.00 96.38 186 ALA A N 1
ATOM 1510 C CA . ALA A 1 186 ? -12.419 6.366 -3.013 1.00 96.38 186 ALA A CA 1
ATOM 1511 C C . ALA A 1 186 ? -11.120 5.800 -3.627 1.00 96.38 186 ALA A C 1
ATOM 1513 O O . ALA A 1 186 ? -10.541 4.866 -3.078 1.00 96.38 186 ALA A O 1
ATOM 1514 N N . ASP A 1 187 ? -10.613 6.411 -4.705 1.00 95.31 187 ASP A N 1
ATOM 1515 C CA . ASP A 1 187 ? -9.321 6.069 -5.330 1.00 95.31 187 ASP A CA 1
ATOM 1516 C C . ASP A 1 187 ? -8.140 6.856 -4.739 1.00 95.31 187 ASP A C 1
ATOM 1518 O O . ASP A 1 187 ? -7.026 6.831 -5.265 1.00 95.31 187 ASP A O 1
ATOM 1522 N N . SER A 1 188 ? -8.354 7.635 -3.674 1.00 95.50 188 SER A N 1
ATOM 1523 C CA . SER A 1 188 ? -7.236 8.335 -3.043 1.00 95.50 188 SER A CA 1
ATOM 1524 C C . SER A 1 188 ? -6.258 7.321 -2.452 1.00 95.50 188 SER A C 1
ATOM 1526 O O . SER A 1 188 ? -6.676 6.341 -1.834 1.00 95.50 188 SER A O 1
ATOM 1528 N N . LYS A 1 189 ? -4.950 7.601 -2.568 1.00 95.56 189 LYS A N 1
ATOM 1529 C CA . LYS A 1 189 ? -3.868 6.789 -1.978 1.00 95.56 189 LYS A CA 1
ATOM 1530 C C . LYS A 1 189 ? -4.219 6.307 -0.571 1.00 95.56 189 LYS A C 1
ATOM 1532 O O . LYS A 1 189 ? -4.018 5.148 -0.245 1.00 95.56 189 LYS A O 1
ATOM 1537 N N . THR A 1 190 ? -4.685 7.224 0.277 1.00 95.62 190 THR A N 1
ATOM 1538 C CA . THR A 1 190 ? -4.979 6.939 1.682 1.00 95.62 190 THR A CA 1
ATOM 1539 C C . THR A 1 190 ? -6.080 5.894 1.832 1.00 95.62 190 THR A C 1
ATOM 1541 O O . THR A 1 190 ? -5.930 4.997 2.652 1.00 95.62 190 THR A O 1
ATOM 1544 N N . VAL A 1 191 ? -7.155 5.989 1.047 1.00 98.12 191 VAL A N 1
ATOM 1545 C CA . VAL A 1 191 ? -8.278 5.046 1.120 1.00 98.12 191 VAL A CA 1
ATOM 1546 C C . VAL A 1 191 ? -7.861 3.675 0.592 1.00 98.12 191 VAL A C 1
ATOM 1548 O O . VAL A 1 191 ? -8.046 2.683 1.290 1.00 98.12 191 VAL A O 1
ATOM 1551 N N . VAL A 1 192 ? -7.235 3.603 -0.587 1.00 98.12 192 VAL A N 1
ATOM 1552 C CA . VAL A 1 192 ? -6.835 2.307 -1.167 1.00 98.12 192 VAL A CA 1
ATOM 1553 C C . VAL A 1 192 ? -5.735 1.624 -0.347 1.00 98.12 192 VAL A C 1
ATOM 1555 O O . VAL A 1 192 ? -5.762 0.409 -0.170 1.00 98.12 192 VAL A O 1
ATOM 1558 N N . PHE A 1 193 ? -4.829 2.398 0.264 1.00 98.50 193 PHE A N 1
ATOM 1559 C CA . PHE A 1 193 ? -3.854 1.865 1.219 1.00 98.50 193 PHE A CA 1
ATOM 1560 C C . PHE A 1 193 ? -4.520 1.346 2.501 1.00 98.50 193 PHE A C 1
ATOM 1562 O O . PHE A 1 193 ? -4.128 0.305 3.018 1.00 98.50 193 PHE A O 1
ATOM 1569 N N . ALA A 1 194 ? -5.555 2.026 3.001 1.00 98.62 194 ALA A N 1
ATOM 1570 C CA . ALA A 1 194 ? -6.313 1.562 4.161 1.00 98.62 194 ALA A CA 1
ATOM 1571 C C . ALA A 1 194 ? -7.035 0.230 3.882 1.00 98.62 194 ALA A C 1
ATOM 1573 O O . ALA A 1 194 ? -7.004 -0.670 4.720 1.00 98.62 194 ALA A O 1
ATOM 1574 N N . VAL A 1 195 ? -7.589 0.059 2.676 1.00 98.62 195 VAL A N 1
ATOM 1575 C CA . VAL A 1 195 ? -8.163 -1.220 2.222 1.00 98.62 195 VAL A CA 1
ATOM 1576 C C . VAL A 1 195 ? -7.095 -2.315 2.123 1.00 98.62 195 VAL A C 1
ATOM 1578 O O . VAL A 1 195 ? -7.331 -3.431 2.581 1.00 98.62 195 VAL A O 1
ATOM 1581 N N . LYS A 1 196 ? -5.896 -2.005 1.606 1.00 98.56 196 LYS A N 1
ATOM 1582 C CA . LYS A 1 196 ? -4.767 -2.954 1.588 1.00 98.56 196 LYS A CA 1
ATOM 1583 C C . LYS A 1 196 ? -4.416 -3.450 2.994 1.00 98.56 196 LYS A C 1
ATOM 1585 O O . LYS A 1 196 ? -4.202 -4.641 3.193 1.00 98.56 196 LYS A O 1
ATOM 1590 N N . MET A 1 197 ? -4.381 -2.559 3.982 1.00 98.69 197 MET A N 1
ATOM 1591 C CA . MET A 1 197 ? -4.041 -2.947 5.356 1.00 98.69 197 MET A CA 1
ATOM 1592 C C . MET A 1 197 ? -5.153 -3.742 6.047 1.00 98.69 197 MET A C 1
ATOM 1594 O O . MET A 1 197 ? -4.855 -4.627 6.845 1.00 98.69 197 MET A O 1
ATOM 1598 N N . PHE A 1 198 ? -6.422 -3.504 5.699 1.00 98.75 198 PHE A N 1
ATOM 1599 C CA . PHE A 1 198 ? -7.512 -4.408 6.080 1.00 98.75 198 PHE A CA 1
ATOM 1600 C C . PHE A 1 198 ? -7.315 -5.805 5.476 1.00 98.75 198 PHE A C 1
ATOM 1602 O O . PHE A 1 198 ? -7.466 -6.801 6.178 1.00 98.75 198 PHE A O 1
ATOM 1609 N N . TYR A 1 199 ? -6.935 -5.889 4.197 1.00 98.56 199 TYR A N 1
ATOM 1610 C CA . TYR A 1 199 ? -6.621 -7.161 3.544 1.00 98.56 199 TYR A CA 1
ATOM 1611 C C . TYR A 1 199 ? -5.470 -7.902 4.248 1.00 98.56 199 TYR A C 1
ATOM 1613 O O . TYR A 1 199 ? -5.601 -9.092 4.532 1.00 98.56 199 TYR A O 1
ATOM 1621 N N . TYR A 1 200 ? -4.391 -7.205 4.615 1.00 98.69 200 TYR A N 1
ATOM 1622 C CA . TYR A 1 200 ? -3.307 -7.789 5.417 1.00 98.69 200 TYR A CA 1
ATOM 1623 C C . TYR A 1 200 ? -3.807 -8.299 6.776 1.00 98.69 200 TYR A C 1
ATOM 1625 O O . TYR A 1 200 ? -3.418 -9.384 7.203 1.00 98.69 200 TYR A O 1
ATOM 1633 N N . ALA A 1 201 ? -4.713 -7.569 7.437 1.00 98.69 201 ALA A N 1
ATOM 1634 C CA . ALA A 1 201 ? -5.308 -8.026 8.690 1.00 98.69 201 ALA A CA 1
ATOM 1635 C C . ALA A 1 201 ? -6.181 -9.270 8.481 1.00 98.69 201 ALA A C 1
ATOM 1637 O O . ALA A 1 201 ? -6.143 -10.187 9.285 1.00 98.69 201 ALA A O 1
ATOM 1638 N N . ALA A 1 202 ? -6.932 -9.364 7.386 1.00 98.44 202 ALA A N 1
ATOM 1639 C CA . ALA A 1 202 ? -7.683 -10.578 7.084 1.00 98.44 202 ALA A CA 1
ATOM 1640 C C . ALA A 1 202 ? -6.747 -11.776 6.844 1.00 98.44 202 ALA A C 1
ATOM 1642 O O . ALA A 1 202 ? -6.962 -12.855 7.402 1.00 98.44 202 ALA A O 1
ATOM 1643 N N . ARG A 1 203 ? -5.660 -11.564 6.090 1.00 97.62 203 ARG A N 1
ATOM 1644 C CA . ARG A 1 203 ? -4.636 -12.582 5.818 1.00 97.62 203 ARG A CA 1
ATOM 1645 C C . ARG A 1 203 ? -3.977 -13.091 7.103 1.00 97.62 203 ARG A C 1
ATOM 1647 O O . ARG A 1 203 ? -3.797 -14.299 7.231 1.00 97.62 203 ARG A O 1
ATOM 1654 N N . SER A 1 204 ? -3.674 -12.222 8.071 1.00 98.12 204 SER A N 1
ATOM 1655 C CA . SER A 1 204 ? -3.056 -12.636 9.343 1.00 98.12 204 SER A CA 1
ATOM 1656 C C . SER A 1 204 ? -3.984 -13.460 10.247 1.00 98.12 204 SER A C 1
ATOM 1658 O O . SER A 1 204 ? -3.501 -14.227 11.074 1.00 98.12 204 SER A O 1
ATOM 1660 N N . PHE A 1 205 ? -5.304 -13.372 10.051 1.00 98.25 205 PHE A N 1
ATOM 1661 C CA . PHE A 1 205 ? -6.298 -14.255 10.679 1.00 98.25 205 PHE A CA 1
ATOM 1662 C C . PHE A 1 205 ? -6.611 -15.512 9.842 1.00 98.25 205 PHE A C 1
ATOM 1664 O O . PHE A 1 205 ? -7.519 -16.268 10.181 1.00 98.25 205 PHE A O 1
ATOM 1671 N N . GLY A 1 206 ? -5.893 -15.749 8.739 1.00 97.25 206 GLY A N 1
ATOM 1672 C CA . GLY A 1 206 ? -6.134 -16.885 7.843 1.00 97.25 206 GLY A CA 1
ATOM 1673 C C . GLY A 1 206 ? -7.414 -16.763 7.008 1.00 97.25 206 GLY A C 1
ATOM 1674 O O . GLY A 1 206 ? -7.859 -17.746 6.411 1.00 97.25 206 GLY A O 1
ATOM 1675 N N . LEU A 1 207 ? -8.017 -15.573 6.944 1.00 97.06 207 LEU A N 1
ATOM 1676 C CA . LEU A 1 207 ? -9.224 -15.331 6.164 1.00 97.06 207 LEU A CA 1
ATOM 1677 C C . LEU A 1 207 ? -8.873 -15.156 4.686 1.00 97.06 207 LEU A C 1
ATOM 1679 O O . LEU A 1 207 ? -7.975 -14.399 4.311 1.00 97.06 207 LEU A O 1
ATOM 1683 N N . ARG A 1 208 ? -9.630 -15.834 3.821 1.00 93.12 208 ARG A N 1
ATOM 1684 C CA . ARG A 1 208 ? -9.510 -15.681 2.369 1.00 93.12 208 ARG A CA 1
ATOM 1685 C C . ARG A 1 208 ? -10.357 -14.501 1.912 1.00 93.12 208 ARG A C 1
ATOM 1687 O O . ARG A 1 208 ? -11.579 -14.600 1.856 1.00 93.12 208 ARG A O 1
ATOM 1694 N N . VAL A 1 209 ? -9.691 -13.402 1.573 1.00 94.94 209 VAL A N 1
ATOM 1695 C CA . VAL A 1 209 ? -10.313 -12.188 1.034 1.00 94.94 209 VAL A CA 1
ATOM 1696 C C . VAL A 1 209 ? -9.838 -11.972 -0.396 1.00 94.94 209 VAL A C 1
ATOM 1698 O O . VAL A 1 209 ? -8.637 -11.965 -0.666 1.00 94.94 209 VAL A O 1
ATOM 1701 N N . ASN A 1 210 ? -10.786 -11.781 -1.312 1.00 92.94 210 ASN A N 1
ATOM 1702 C CA . ASN A 1 210 ? -10.488 -11.495 -2.710 1.00 92.94 210 ASN A CA 1
ATOM 1703 C C . ASN A 1 210 ? -10.201 -10.001 -2.880 1.00 92.94 210 ASN A C 1
ATOM 1705 O O . ASN A 1 210 ? -11.044 -9.168 -2.552 1.00 92.94 210 ASN A O 1
ATOM 1709 N N . LEU A 1 211 ? -9.029 -9.666 -3.421 1.00 95.94 211 LEU A N 1
ATOM 1710 C CA . LEU A 1 211 ? -8.705 -8.297 -3.815 1.00 95.94 211 LEU A CA 1
ATOM 1711 C C . LEU A 1 211 ? -9.403 -7.966 -5.148 1.00 95.94 211 LEU A C 1
ATOM 1713 O O . LEU A 1 211 ? -9.130 -8.643 -6.143 1.00 95.94 211 LEU A O 1
ATOM 1717 N N . PRO A 1 212 ? -10.284 -6.948 -5.200 1.00 95.38 212 PRO A N 1
ATOM 1718 C CA . PRO A 1 212 ? -10.910 -6.519 -6.445 1.00 95.38 212 PRO A CA 1
ATOM 1719 C C . PRO A 1 212 ? -9.875 -5.926 -7.403 1.00 95.38 212 PRO A C 1
ATOM 1721 O O . PRO A 1 212 ? -8.923 -5.266 -6.978 1.00 95.38 212 PRO A O 1
ATOM 1724 N N . ARG A 1 213 ? -10.075 -6.133 -8.706 1.00 95.69 213 ARG A N 1
ATOM 1725 C CA . ARG A 1 213 ? -9.173 -5.616 -9.753 1.00 95.69 213 ARG A CA 1
ATOM 1726 C C . ARG A 1 213 ? -9.399 -4.128 -10.011 1.00 95.69 213 ARG A C 1
ATOM 1728 O O . ARG A 1 213 ? -8.523 -3.449 -10.530 1.00 95.69 213 ARG A O 1
ATOM 1735 N N . GLU A 1 214 ? -10.569 -3.641 -9.622 1.00 94.75 214 GLU A N 1
ATOM 1736 C CA . GLU A 1 214 ? -11.044 -2.273 -9.779 1.00 94.75 214 GLU A CA 1
ATOM 1737 C C . GLU A 1 214 ? -10.387 -1.319 -8.774 1.00 94.75 214 GLU A C 1
ATOM 1739 O O . GLU A 1 214 ? -10.365 -0.110 -9.002 1.00 94.75 214 GLU A O 1
ATOM 1744 N N . ILE A 1 215 ? -9.846 -1.840 -7.664 1.00 96.94 215 ILE A N 1
ATOM 1745 C CA . ILE A 1 215 ? -9.152 -1.021 -6.670 1.00 96.94 215 ILE A CA 1
ATOM 1746 C C . ILE A 1 215 ? -7.710 -0.793 -7.145 1.00 96.94 215 ILE A C 1
ATOM 1748 O O . ILE A 1 215 ? -6.928 -1.748 -7.205 1.00 96.94 215 ILE A O 1
ATOM 1752 N N . PRO A 1 216 ? -7.319 0.459 -7.453 1.00 97.19 216 PRO A N 1
ATOM 1753 C CA . PRO A 1 216 ? -5.971 0.747 -7.912 1.00 97.19 216 PRO A CA 1
ATOM 1754 C C . PRO A 1 216 ? -4.966 0.615 -6.766 1.00 97.19 216 PRO A C 1
ATOM 1756 O O . PRO A 1 216 ? -5.309 0.701 -5.583 1.00 97.19 216 PRO A O 1
ATOM 1759 N N . LEU A 1 217 ? -3.689 0.485 -7.117 1.00 97.00 217 LEU A N 1
ATOM 1760 C CA . LEU A 1 217 ? -2.621 0.507 -6.123 1.00 97.00 217 LEU A CA 1
ATOM 1761 C C . LEU A 1 217 ? -2.436 1.902 -5.484 1.00 97.00 217 LEU A C 1
ATOM 1763 O O . LEU A 1 217 ? -2.684 2.928 -6.133 1.00 97.00 217 LEU A O 1
ATOM 1767 N N . PRO A 1 218 ? -1.989 1.982 -4.217 1.00 97.69 218 PRO A N 1
ATOM 1768 C CA . PRO A 1 218 ? -1.666 3.243 -3.557 1.00 97.69 218 PRO A CA 1
ATOM 1769 C C . PRO A 1 218 ? -0.386 3.866 -4.126 1.00 97.69 218 PRO A C 1
ATOM 1771 O O . PRO A 1 218 ? 0.725 3.575 -3.697 1.00 97.69 218 PRO A O 1
ATOM 1774 N N . VAL A 1 219 ? -0.533 4.824 -5.040 1.00 97.88 219 VAL A N 1
ATOM 1775 C CA . VAL A 1 219 ? 0.626 5.513 -5.626 1.00 97.88 219 VAL A CA 1
ATOM 1776 C C . VAL A 1 219 ? 1.341 6.376 -4.586 1.00 97.88 219 VAL A C 1
ATOM 1778 O O . VAL A 1 219 ? 0.811 7.377 -4.098 1.00 97.88 219 VAL A O 1
ATOM 1781 N N . ASP A 1 220 ? 2.583 6.013 -4.276 1.00 96.19 220 ASP A N 1
ATOM 1782 C CA . ASP A 1 220 ? 3.501 6.801 -3.465 1.00 96.19 220 ASP A CA 1
ATOM 1783 C C . ASP A 1 220 ? 4.838 7.059 -4.173 1.00 96.19 220 ASP A C 1
ATOM 1785 O O . ASP A 1 220 ? 5.013 6.776 -5.356 1.00 96.19 220 ASP A O 1
ATOM 1789 N N . ARG A 1 221 ? 5.800 7.646 -3.453 1.00 96.19 221 ARG A N 1
ATOM 1790 C CA . ARG A 1 221 ? 7.103 7.982 -4.030 1.00 96.19 221 ARG A CA 1
ATOM 1791 C C . ARG A 1 221 ? 7.870 6.738 -4.498 1.00 96.19 221 ARG A C 1
ATOM 1793 O O . ARG A 1 221 ? 8.550 6.834 -5.512 1.00 96.19 221 ARG A O 1
ATOM 1800 N N . ARG A 1 222 ? 7.785 5.611 -3.785 1.00 97.12 222 ARG A N 1
ATOM 1801 C CA . ARG A 1 222 ? 8.487 4.369 -4.141 1.00 97.12 222 ARG A CA 1
ATOM 1802 C C . ARG A 1 222 ? 7.875 3.752 -5.390 1.00 97.12 222 ARG A C 1
ATOM 1804 O O . ARG A 1 222 ? 8.604 3.424 -6.319 1.00 97.12 222 ARG A O 1
ATOM 1811 N N . VAL A 1 223 ? 6.546 3.723 -5.465 1.00 98.38 223 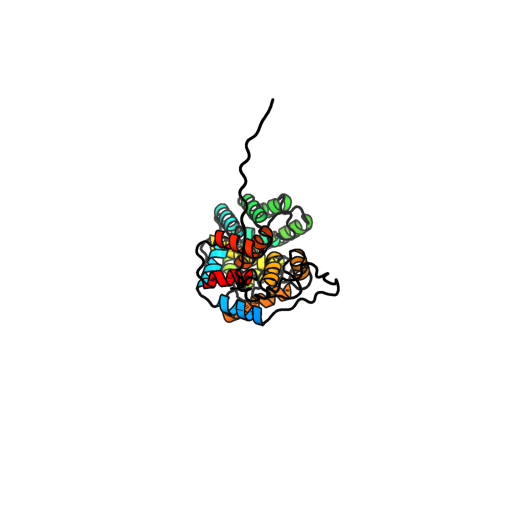VAL A N 1
ATOM 1812 C CA . VAL A 1 223 ? 5.829 3.300 -6.675 1.00 98.38 223 VAL A CA 1
ATOM 1813 C C . VAL A 1 223 ? 6.199 4.191 -7.865 1.00 98.38 223 VAL A C 1
ATOM 1815 O O . VAL A 1 223 ? 6.540 3.683 -8.932 1.00 98.38 223 VAL A O 1
ATOM 1818 N N . CYS A 1 224 ? 6.210 5.518 -7.695 1.00 98.31 224 CYS A N 1
ATOM 1819 C CA . CYS A 1 224 ? 6.648 6.446 -8.744 1.00 98.31 224 CYS A CA 1
ATOM 1820 C C . CYS A 1 224 ? 8.102 6.200 -9.174 1.00 98.31 224 CYS A C 1
ATOM 1822 O O . CYS A 1 224 ? 8.402 6.261 -10.362 1.00 98.31 224 CYS A O 1
ATOM 1824 N N . LEU A 1 225 ? 9.001 5.915 -8.227 1.00 98.12 225 LEU A N 1
ATOM 1825 C CA . LEU A 1 225 ? 10.406 5.628 -8.513 1.00 98.12 225 LEU A CA 1
ATOM 1826 C C . LEU A 1 225 ? 10.555 4.379 -9.385 1.00 98.12 225 LEU A C 1
ATOM 1828 O O . LEU A 1 225 ? 11.239 4.441 -10.402 1.00 98.12 225 LEU A O 1
ATOM 1832 N N . ILE A 1 226 ? 9.874 3.287 -9.036 1.00 98.56 226 ILE A N 1
ATOM 1833 C CA . ILE A 1 226 ? 9.891 2.051 -9.831 1.00 98.56 226 ILE A CA 1
ATOM 1834 C C . ILE A 1 226 ? 9.198 2.238 -11.182 1.00 98.56 226 ILE A C 1
ATOM 1836 O O . ILE A 1 226 ? 9.653 1.709 -12.191 1.00 98.56 226 ILE A O 1
ATOM 1840 N N . SER A 1 227 ? 8.149 3.054 -11.247 1.00 98.62 227 SER A N 1
ATOM 1841 C CA . SER A 1 227 ? 7.484 3.383 -12.516 1.00 98.62 227 SER A CA 1
ATOM 1842 C C . SER A 1 227 ? 8.421 4.109 -13.487 1.00 98.62 227 SER A C 1
ATOM 1844 O O . SER A 1 227 ? 8.403 3.820 -14.680 1.00 98.62 227 SER A O 1
ATOM 1846 N N . LEU A 1 228 ? 9.268 5.010 -12.974 1.00 98.12 228 LEU A N 1
ATOM 1847 C CA . LEU A 1 228 ? 10.317 5.671 -13.757 1.00 98.12 228 LEU A CA 1
ATOM 1848 C C . LEU A 1 228 ? 11.466 4.711 -14.093 1.00 98.12 228 LEU A C 1
ATOM 1850 O O . LEU A 1 228 ? 11.952 4.718 -15.218 1.00 98.12 228 LEU A O 1
ATOM 1854 N N . ALA A 1 229 ? 11.904 3.883 -13.137 1.00 97.88 229 ALA A N 1
ATOM 1855 C CA . ALA A 1 229 ? 13.040 2.975 -13.322 1.00 97.88 229 ALA A CA 1
ATOM 1856 C C . ALA A 1 229 ? 12.733 1.910 -14.377 1.00 97.88 229 ALA A C 1
ATOM 1858 O O . ALA A 1 229 ? 13.490 1.729 -15.324 1.00 97.88 229 ALA A O 1
ATOM 1859 N N . SER A 1 230 ? 11.566 1.282 -14.268 1.00 98.19 230 SER A N 1
ATOM 1860 C CA . SER A 1 230 ? 11.060 0.317 -15.243 1.00 98.19 230 SER A CA 1
ATOM 1861 C C . SER A 1 230 ? 10.727 0.934 -16.601 1.00 98.19 230 SER A C 1
ATOM 1863 O O . SER A 1 230 ? 10.467 0.195 -17.549 1.00 98.19 230 SER A O 1
ATOM 1865 N N . GLY A 1 231 ? 10.684 2.263 -16.721 1.00 98.00 231 GLY A N 1
ATOM 1866 C CA . GLY A 1 231 ? 10.248 2.958 -17.929 1.00 98.00 231 GLY A CA 1
ATOM 1867 C C . GLY A 1 231 ? 8.758 2.807 -18.242 1.00 98.00 231 GLY A C 1
ATOM 1868 O O . GLY A 1 231 ? 8.338 3.232 -19.309 1.00 98.00 231 GLY A O 1
ATOM 1869 N N . VAL A 1 232 ? 7.945 2.227 -17.347 1.00 98.38 232 VAL A N 1
ATOM 1870 C CA . VAL A 1 232 ? 6.473 2.201 -17.481 1.00 98.38 232 VAL A CA 1
ATOM 1871 C C . VAL A 1 232 ? 5.909 3.622 -17.572 1.00 98.38 232 VAL A C 1
ATOM 1873 O O . VAL A 1 232 ? 4.956 3.880 -18.312 1.00 98.38 232 VAL A O 1
ATOM 1876 N N . VAL A 1 233 ? 6.537 4.562 -16.863 1.00 98.19 233 VAL A N 1
ATOM 1877 C CA . VAL A 1 233 ? 6.293 5.998 -16.996 1.00 98.19 233 VAL A CA 1
ATOM 1878 C C . VAL A 1 233 ? 7.569 6.693 -17.456 1.00 98.19 233 VAL A C 1
ATOM 1880 O O . VAL A 1 233 ? 8.625 6.558 -16.845 1.00 98.19 233 VAL A O 1
ATOM 1883 N N . GLU A 1 234 ? 7.448 7.491 -18.510 1.00 95.94 234 GLU A N 1
ATOM 1884 C CA . GLU A 1 234 ? 8.503 8.346 -19.045 1.00 95.94 234 GLU A CA 1
ATOM 1885 C C . GLU A 1 234 ? 8.310 9.792 -18.594 1.00 95.94 234 GLU A C 1
ATOM 1887 O O . GLU A 1 234 ? 7.211 10.209 -18.224 1.00 95.94 234 GLU A O 1
ATOM 1892 N N . GLY A 1 235 ? 9.384 10.579 -18.652 1.00 90.94 235 GLY A N 1
ATOM 1893 C CA . GLY A 1 235 ? 9.376 11.987 -18.246 1.00 90.94 235 GLY A CA 1
ATOM 1894 C C . GLY A 1 235 ? 10.530 12.374 -17.324 1.00 90.94 235 GLY A C 1
ATOM 1895 O O . GLY A 1 235 ? 10.521 13.459 -16.761 1.00 90.94 235 GLY A O 1
ATOM 1896 N N . GLY A 1 236 ? 11.534 11.516 -17.144 1.00 91.00 236 GLY A N 1
ATOM 1897 C CA . GLY A 1 236 ? 12.771 11.868 -16.449 1.00 91.00 236 GLY A CA 1
ATOM 1898 C C . GLY A 1 236 ? 13.509 10.646 -15.905 1.00 91.00 236 GLY A C 1
ATOM 1899 O O . GLY A 1 236 ? 12.928 9.565 -15.841 1.00 91.00 236 GLY A O 1
ATOM 1900 N N . PRO A 1 237 ? 14.781 10.801 -15.494 1.00 94.25 237 PRO A N 1
ATOM 1901 C CA . PRO A 1 237 ? 15.528 9.715 -14.867 1.00 94.25 237 PRO A CA 1
ATOM 1902 C C . PRO A 1 237 ? 14.885 9.273 -13.538 1.00 94.25 237 PRO A C 1
ATOM 1904 O O . PRO A 1 237 ? 14.260 10.106 -12.865 1.00 94.25 237 PRO A O 1
ATOM 1907 N N . PRO A 1 238 ? 15.080 8.007 -13.115 1.00 95.12 238 PRO A N 1
ATOM 1908 C CA . PRO A 1 238 ? 14.529 7.443 -11.881 1.00 95.12 238 PRO A CA 1
ATOM 1909 C C . PRO A 1 238 ? 15.269 7.950 -10.637 1.00 95.12 238 PRO A C 1
ATOM 1911 O O . PRO A 1 238 ? 16.006 7.229 -9.968 1.00 95.12 238 PRO A O 1
ATOM 1914 N N . THR A 1 239 ? 15.085 9.231 -10.330 1.00 95.19 239 THR A N 1
ATOM 1915 C CA . THR A 1 239 ? 15.617 9.875 -9.127 1.00 95.19 239 THR A CA 1
ATOM 1916 C C . THR A 1 239 ? 14.506 10.112 -8.114 1.00 95.19 239 THR A C 1
ATOM 1918 O O . THR A 1 239 ? 13.332 10.259 -8.460 1.00 95.19 239 THR A O 1
ATOM 1921 N N . LEU A 1 240 ? 14.874 10.231 -6.836 1.00 94.31 240 LEU A N 1
ATOM 1922 C CA . LEU A 1 240 ? 13.920 10.574 -5.779 1.00 94.31 240 LEU A CA 1
ATOM 1923 C C . LEU A 1 240 ? 13.225 11.918 -6.003 1.00 94.31 240 LEU A C 1
ATOM 1925 O O . LEU A 1 240 ? 12.084 12.105 -5.582 1.00 94.31 240 LEU A O 1
ATOM 1929 N N . GLU A 1 241 ? 13.921 12.862 -6.628 1.00 95.00 241 GLU A N 1
ATOM 1930 C CA . GLU A 1 241 ? 13.359 14.156 -6.987 1.00 95.00 241 GLU A CA 1
ATOM 1931 C C . GLU A 1 241 ? 12.278 14.005 -8.061 1.00 95.00 241 GLU A C 1
ATOM 1933 O O . GLU A 1 241 ? 11.157 14.479 -7.868 1.00 95.00 241 GLU A O 1
ATOM 1938 N N . ASN A 1 242 ? 12.565 13.276 -9.141 1.00 95.88 242 ASN A N 1
ATOM 1939 C CA . ASN A 1 242 ? 11.588 13.042 -10.201 1.00 9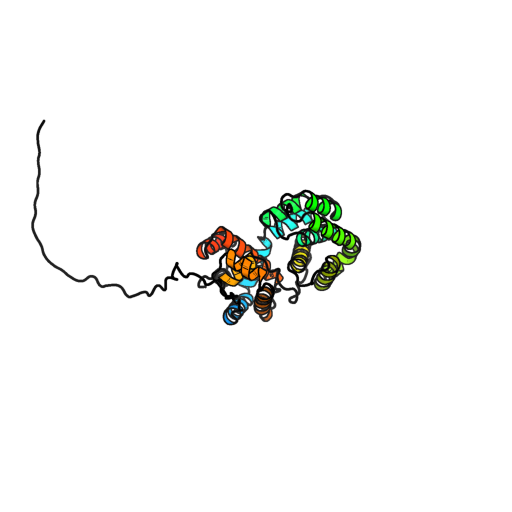5.88 242 ASN A CA 1
ATOM 1940 C C . ASN A 1 242 ? 10.416 12.182 -9.7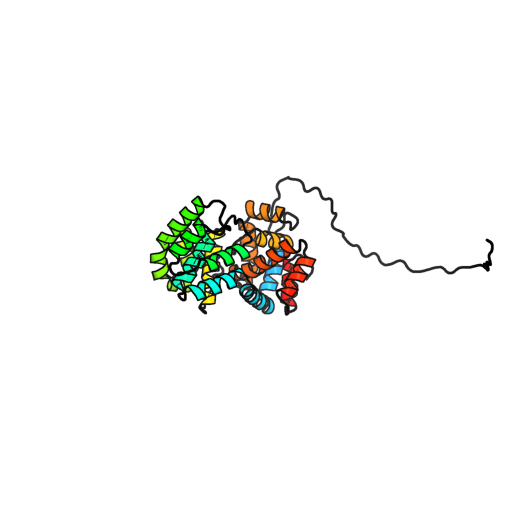36 1.00 95.88 242 ASN A C 1
ATOM 1942 O O . ASN A 1 242 ? 9.282 12.473 -10.101 1.00 95.88 242 ASN A O 1
ATOM 1946 N N . ALA A 1 243 ? 10.642 11.197 -8.867 1.00 97.06 243 ALA A N 1
ATOM 1947 C CA . ALA A 1 243 ? 9.563 10.419 -8.268 1.00 97.06 243 ALA A CA 1
ATOM 1948 C C . ALA A 1 243 ? 8.603 11.301 -7.445 1.00 97.06 243 ALA A C 1
ATOM 1950 O O . ALA A 1 243 ? 7.386 11.119 -7.500 1.00 97.06 243 ALA A O 1
ATOM 1951 N N . ARG A 1 244 ? 9.124 12.302 -6.713 1.00 96.25 244 ARG A N 1
ATOM 1952 C CA . ARG A 1 244 ? 8.296 13.289 -5.990 1.00 96.25 244 ARG A CA 1
ATOM 1953 C C . ARG A 1 244 ? 7.534 14.209 -6.942 1.00 96.25 244 ARG A C 1
ATOM 1955 O O . ARG A 1 244 ? 6.364 14.482 -6.692 1.00 96.25 244 ARG A O 1
ATOM 1962 N N . ARG A 1 245 ? 8.171 14.669 -8.024 1.00 96.56 245 ARG A N 1
ATOM 1963 C CA . ARG A 1 245 ? 7.519 15.495 -9.056 1.00 96.56 245 ARG A CA 1
ATOM 1964 C C . ARG A 1 245 ? 6.400 14.729 -9.767 1.00 96.56 245 ARG A C 1
ATOM 1966 O O . ARG A 1 245 ? 5.303 15.265 -9.904 1.00 96.56 245 ARG A O 1
ATOM 1973 N N . LEU A 1 246 ? 6.635 13.468 -10.133 1.00 97.25 246 LEU A N 1
ATOM 1974 C CA . LEU A 1 246 ? 5.628 12.574 -10.709 1.00 97.25 246 LEU A CA 1
ATOM 1975 C C . LEU A 1 246 ? 4.456 12.363 -9.745 1.00 97.25 246 LEU A C 1
ATOM 1977 O O . LEU A 1 246 ? 3.305 12.554 -10.129 1.00 97.25 246 LEU A O 1
ATOM 1981 N N . LEU A 1 247 ? 4.742 12.063 -8.472 1.00 96.56 247 LEU A N 1
ATOM 1982 C CA . LEU A 1 247 ? 3.711 11.903 -7.442 1.00 96.56 247 LEU A CA 1
ATOM 1983 C C . LEU A 1 247 ? 2.848 13.165 -7.271 1.00 96.56 247 LEU A C 1
ATOM 1985 O O . LEU A 1 247 ? 1.647 13.056 -7.045 1.00 96.56 247 LEU A O 1
ATOM 1989 N N . ALA A 1 248 ? 3.452 14.352 -7.358 1.00 95.50 248 ALA A N 1
ATOM 1990 C CA . ALA A 1 248 ? 2.747 15.620 -7.192 1.00 95.50 248 ALA A CA 1
ATOM 1991 C C . ALA A 1 248 ? 1.911 16.020 -8.420 1.00 95.50 248 ALA A C 1
ATOM 1993 O O . ALA A 1 248 ? 0.881 16.668 -8.264 1.00 95.50 248 ALA A O 1
ATOM 1994 N N . SER A 1 249 ? 2.354 15.661 -9.627 1.00 95.44 249 SER A N 1
ATOM 1995 C CA . SER A 1 249 ? 1.768 16.161 -10.880 1.00 95.44 249 SER A CA 1
ATOM 1996 C C . SER A 1 249 ? 0.870 15.156 -11.599 1.00 95.44 249 SER A C 1
ATOM 1998 O O . SER A 1 249 ? -0.129 15.560 -12.188 1.00 95.44 249 SER A O 1
ATOM 2000 N N . ALA A 1 250 ? 1.189 13.860 -11.554 1.00 96.25 250 ALA A N 1
ATOM 2001 C CA . ALA A 1 250 ? 0.478 12.836 -12.317 1.00 96.25 250 ALA A CA 1
ATOM 2002 C C . ALA A 1 250 ? 0.349 11.479 -11.582 1.00 96.25 250 ALA A C 1
ATOM 2004 O O . ALA A 1 250 ? 0.601 10.432 -12.180 1.00 96.25 250 ALA A O 1
ATOM 2005 N N . PRO A 1 251 ? -0.105 11.428 -10.312 1.00 96.12 251 PRO A N 1
ATOM 2006 C CA . PRO A 1 251 ? -0.254 10.160 -9.590 1.00 96.12 251 PRO A CA 1
ATOM 2007 C C . PRO A 1 251 ? -1.306 9.236 -10.222 1.00 96.12 251 PRO A C 1
ATOM 2009 O O . PRO A 1 251 ? -1.133 8.022 -10.237 1.00 96.12 251 PRO A O 1
ATOM 2012 N N . ARG A 1 252 ? -2.376 9.798 -10.807 1.00 96.62 252 ARG A N 1
ATOM 2013 C CA . ARG A 1 252 ? -3.399 9.015 -11.523 1.00 96.62 252 ARG A CA 1
ATOM 2014 C C . ARG A 1 252 ? -2.828 8.292 -12.742 1.00 96.62 252 ARG A C 1
ATOM 2016 O O . ARG A 1 252 ? -3.240 7.175 -13.016 1.00 96.62 252 ARG A O 1
ATOM 2023 N N . LEU A 1 253 ? -1.868 8.903 -13.438 1.00 97.62 253 LEU A N 1
ATOM 2024 C CA . LEU A 1 253 ? -1.212 8.297 -14.597 1.00 97.62 253 LEU A CA 1
ATOM 2025 C C . LEU A 1 253 ? -0.465 7.019 -14.194 1.00 97.62 253 LEU A C 1
ATOM 2027 O O . LEU A 1 253 ? -0.570 6.012 -14.884 1.00 97.62 253 LEU A O 1
ATOM 2031 N N . VAL A 1 254 ? 0.224 7.045 -13.049 1.00 98.50 254 VAL A N 1
ATOM 2032 C CA . VAL A 1 254 ? 0.916 5.874 -12.488 1.00 98.50 254 VAL A CA 1
ATOM 2033 C C . VAL A 1 254 ? -0.077 4.771 -12.115 1.00 98.50 254 VAL A C 1
ATOM 2035 O O . VAL A 1 254 ? 0.130 3.616 -12.475 1.00 98.50 254 VAL A O 1
ATOM 2038 N N . ALA A 1 255 ? -1.170 5.125 -11.429 1.00 98.06 255 ALA A N 1
ATOM 2039 C CA . ALA A 1 255 ? -2.204 4.165 -11.039 1.00 98.06 255 ALA A CA 1
ATOM 2040 C C . ALA A 1 255 ? -2.830 3.470 -12.259 1.00 98.06 255 ALA A C 1
ATOM 2042 O O . ALA A 1 255 ? -2.975 2.248 -12.263 1.00 98.06 255 ALA A O 1
ATOM 2043 N N . VAL A 1 256 ? -3.158 4.239 -13.303 1.00 98.06 256 VAL A N 1
ATOM 2044 C CA . VAL A 1 256 ? -3.718 3.715 -14.557 1.00 98.06 256 VAL A CA 1
ATOM 2045 C C . VAL A 1 256 ? -2.716 2.809 -15.264 1.00 98.06 256 VAL A C 1
ATOM 2047 O O . VAL A 1 256 ? -3.076 1.695 -15.613 1.00 98.06 256 VAL A O 1
ATOM 2050 N N . ALA A 1 257 ? -1.451 3.220 -15.404 1.00 98.56 257 ALA A N 1
ATOM 2051 C CA . ALA A 1 257 ? -0.440 2.412 -16.090 1.00 98.56 257 ALA A CA 1
ATOM 2052 C C . ALA A 1 257 ? -0.280 1.012 -15.474 1.00 98.56 257 ALA A C 1
ATOM 2054 O O . ALA A 1 257 ? -0.206 0.019 -16.195 1.00 98.56 257 ALA A O 1
ATOM 2055 N N . TRP A 1 258 ? -0.267 0.921 -14.142 1.00 98.62 258 TRP A N 1
ATOM 2056 C CA . TRP A 1 258 ? -0.171 -0.370 -13.460 1.00 98.62 258 TRP A CA 1
ATOM 2057 C C . TRP A 1 258 ? -1.481 -1.155 -13.450 1.00 98.62 258 TRP A C 1
ATOM 2059 O O . TRP A 1 258 ? -1.435 -2.382 -13.500 1.00 98.62 258 TRP A O 1
ATOM 2069 N N . SER A 1 259 ? -2.634 -0.482 -13.431 1.00 98.31 259 SER A N 1
ATOM 2070 C CA . SER A 1 259 ? -3.933 -1.152 -13.594 1.00 98.31 259 SER A CA 1
ATOM 2071 C C . SER A 1 259 ? -4.044 -1.782 -14.985 1.00 98.31 259 SER A C 1
ATOM 2073 O O . SER A 1 259 ? -4.431 -2.942 -15.105 1.00 98.31 259 SER A O 1
ATOM 2075 N N . ASP A 1 260 ? -3.595 -1.064 -16.016 1.00 98.56 260 ASP A N 1
ATOM 2076 C CA . ASP A 1 260 ? -3.535 -1.549 -17.395 1.00 98.56 260 ASP A CA 1
ATOM 2077 C C . ASP A 1 260 ? -2.566 -2.736 -17.535 1.00 98.56 260 ASP A C 1
ATOM 2079 O O . ASP A 1 260 ? -2.887 -3.704 -18.217 1.00 98.56 260 ASP A O 1
ATOM 2083 N N . ALA A 1 261 ? -1.412 -2.712 -16.853 1.00 98.62 261 ALA A N 1
ATOM 2084 C CA . ALA A 1 261 ? -0.480 -3.848 -16.835 1.00 98.62 261 ALA A CA 1
ATOM 2085 C C . ALA A 1 261 ? -1.080 -5.092 -16.152 1.00 98.62 261 ALA A C 1
ATOM 2087 O O . ALA A 1 261 ? -0.826 -6.225 -16.553 1.00 98.62 261 ALA A O 1
ATOM 2088 N N . CYS A 1 262 ? -1.878 -4.884 -15.107 1.00 98.56 262 CYS A N 1
ATOM 2089 C CA . CYS A 1 262 ? -2.505 -5.942 -14.322 1.00 98.56 262 CYS A CA 1
ATOM 2090 C C . CYS A 1 262 ? -3.719 -6.586 -15.014 1.00 98.56 262 CYS A C 1
ATOM 2092 O O . CYS A 1 262 ? -4.012 -7.763 -14.791 1.00 98.56 262 CYS A O 1
ATOM 2094 N N . ALA A 1 263 ? -4.438 -5.829 -15.848 1.00 98.19 263 ALA A N 1
ATOM 2095 C CA . ALA A 1 263 ? -5.718 -6.252 -16.408 1.00 98.19 263 ALA A CA 1
ATOM 2096 C C . ALA A 1 263 ? -5.657 -7.565 -17.224 1.00 98.19 263 ALA A C 1
ATOM 2098 O O . ALA A 1 263 ? -6.490 -8.438 -16.956 1.00 98.19 263 ALA A O 1
ATOM 2099 N N . PRO A 1 264 ? -4.689 -7.783 -18.145 1.00 97.94 264 PRO A N 1
ATOM 2100 C CA . PRO A 1 264 ? -4.657 -8.989 -18.979 1.00 97.94 264 PRO A CA 1
ATOM 2101 C C . PRO A 1 264 ? -4.455 -10.284 -18.188 1.00 97.94 264 PRO A C 1
ATOM 2103 O O . PRO A 1 264 ? -5.030 -11.316 -18.524 1.00 97.94 264 PRO A O 1
ATOM 2106 N N . SER A 1 265 ? -3.654 -10.237 -17.122 1.00 97.00 265 SER A N 1
ATOM 2107 C CA . SER A 1 265 ? -3.353 -11.403 -16.288 1.00 97.00 265 SER A CA 1
ATOM 2108 C C . SER A 1 265 ? -4.347 -11.592 -15.141 1.00 97.00 265 SER A C 1
ATOM 2110 O O . SER A 1 265 ? -4.288 -12.604 -14.442 1.00 97.00 265 SER A O 1
ATOM 2112 N N . GLY A 1 266 ? -5.247 -10.630 -14.923 1.00 97.00 266 GLY A N 1
ATOM 2113 C CA . GLY A 1 266 ? -6.208 -10.638 -13.825 1.00 97.00 266 GLY A CA 1
ATOM 2114 C C . GLY A 1 266 ? -5.589 -10.448 -12.437 1.00 97.00 266 GLY A C 1
ATOM 2115 O O . GLY A 1 266 ? -6.288 -10.655 -11.445 1.00 97.00 266 GLY A O 1
ATOM 2116 N N . VAL A 1 267 ? -4.313 -10.063 -12.351 1.00 97.75 267 VAL A N 1
ATOM 2117 C CA . VAL A 1 267 ? -3.643 -9.757 -11.081 1.00 97.75 267 VAL A CA 1
ATOM 2118 C C . VAL A 1 267 ? -4.286 -8.506 -10.468 1.00 97.75 267 VAL A C 1
ATOM 2120 O O . VAL A 1 267 ? -4.397 -7.495 -11.149 1.00 97.75 267 VAL A O 1
ATOM 2123 N N . PRO A 1 268 ? -4.724 -8.511 -9.199 1.00 97.62 268 PRO A N 1
ATOM 2124 C CA . PRO A 1 268 ? -5.216 -7.290 -8.565 1.00 97.62 268 PRO A CA 1
ATOM 2125 C C . PRO A 1 268 ? -4.079 -6.268 -8.370 1.00 97.62 268 PRO A C 1
ATOM 2127 O O . PRO A 1 268 ? -3.030 -6.649 -7.843 1.00 97.62 268 PRO A O 1
ATOM 2130 N N . PRO A 1 269 ? -4.257 -4.969 -8.688 1.00 98.12 269 PRO A N 1
ATOM 2131 C CA . PRO A 1 269 ? -3.198 -3.965 -8.521 1.00 98.12 269 PRO A CA 1
ATOM 2132 C C . PRO A 1 269 ? -2.624 -3.895 -7.097 1.00 98.12 269 PRO A C 1
ATOM 2134 O O . PRO A 1 269 ? -1.428 -3.674 -6.912 1.00 98.12 269 PRO A O 1
ATOM 2137 N N . LEU A 1 270 ? -3.455 -4.139 -6.078 1.00 96.81 270 LEU A N 1
ATOM 2138 C CA . LEU A 1 270 ? -3.019 -4.180 -4.680 1.00 96.81 270 LEU A CA 1
ATOM 2139 C C . LEU A 1 270 ? -2.031 -5.316 -4.361 1.00 96.81 270 LEU A C 1
ATOM 2141 O O . LEU A 1 270 ? -1.218 -5.134 -3.458 1.00 96.81 270 LEU A O 1
ATOM 2145 N N . LYS A 1 271 ? -2.049 -6.436 -5.104 1.00 96.25 271 LYS A N 1
ATOM 2146 C CA . LYS A 1 271 ? -1.029 -7.498 -4.984 1.00 96.25 271 LYS A CA 1
ATOM 2147 C C . LYS A 1 271 ? 0.329 -7.013 -5.478 1.00 96.25 271 LYS A C 1
ATOM 2149 O O . LYS A 1 271 ? 1.354 -7.238 -4.843 1.00 96.25 271 LYS A O 1
ATOM 2154 N N . LEU A 1 272 ? 0.331 -6.308 -6.609 1.00 98.38 272 LEU A N 1
ATOM 2155 C CA . LEU A 1 272 ? 1.551 -5.772 -7.207 1.00 98.38 272 LEU A CA 1
ATOM 2156 C C . LEU A 1 272 ? 2.208 -4.699 -6.323 1.00 98.38 272 LEU A C 1
ATOM 2158 O O . LEU A 1 272 ? 3.434 -4.597 -6.281 1.00 98.38 272 LEU A O 1
ATOM 2162 N N . ASP A 1 273 ? 1.407 -3.924 -5.588 1.00 98.31 273 ASP A N 1
ATOM 2163 C CA . ASP A 1 273 ? 1.887 -2.850 -4.714 1.00 98.31 273 ASP A CA 1
ATOM 2164 C C . ASP A 1 273 ? 2.978 -3.298 -3.728 1.00 98.31 273 ASP A C 1
ATOM 2166 O O . ASP A 1 273 ? 3.959 -2.580 -3.549 1.00 98.31 273 ASP A O 1
ATOM 2170 N N . ALA A 1 274 ? 2.849 -4.484 -3.117 1.00 97.12 274 ALA A N 1
ATOM 2171 C CA . ALA A 1 274 ? 3.842 -4.999 -2.169 1.00 97.12 274 ALA A CA 1
ATOM 2172 C C . ALA A 1 274 ? 5.236 -5.113 -2.810 1.00 97.12 274 ALA A C 1
ATOM 2174 O O . ALA A 1 274 ? 6.215 -4.583 -2.276 1.00 97.12 274 ALA A O 1
ATOM 2175 N N . LEU A 1 275 ? 5.316 -5.711 -4.003 1.00 98.62 275 LEU A N 1
ATOM 2176 C CA . LEU A 1 275 ? 6.571 -5.850 -4.741 1.00 98.62 275 LEU A CA 1
ATOM 2177 C C . LEU A 1 275 ? 7.138 -4.482 -5.151 1.00 98.62 275 LEU A C 1
ATOM 2179 O O . LEU A 1 275 ? 8.317 -4.211 -4.919 1.00 98.62 275 LEU A O 1
ATOM 2183 N N . LEU A 1 276 ? 6.311 -3.595 -5.719 1.00 98.69 276 LEU A N 1
ATOM 2184 C CA . LEU A 1 276 ? 6.760 -2.257 -6.134 1.00 98.69 276 LEU A CA 1
ATOM 2185 C C . LEU A 1 276 ? 7.279 -1.438 -4.945 1.00 98.69 276 LEU A C 1
ATOM 2187 O O . LEU A 1 276 ? 8.287 -0.735 -5.059 1.00 98.69 276 LEU A O 1
ATOM 2191 N N . TRP A 1 277 ? 6.610 -1.531 -3.796 1.00 98.06 277 TRP A N 1
ATOM 2192 C CA . TRP A 1 277 ? 6.984 -0.806 -2.589 1.00 98.06 277 TRP A CA 1
ATOM 2193 C C . TRP A 1 277 ? 8.290 -1.323 -1.977 1.00 98.06 277 TRP A C 1
ATOM 2195 O O . TRP A 1 277 ? 9.128 -0.516 -1.556 1.00 98.06 277 TRP A O 1
ATOM 2205 N N . LEU A 1 278 ? 8.500 -2.644 -1.968 1.00 98.12 278 LEU A N 1
ATOM 2206 C CA . LEU A 1 278 ? 9.753 -3.258 -1.527 1.00 98.12 278 LEU A CA 1
ATOM 2207 C C . LEU A 1 278 ? 10.912 -2.847 -2.432 1.00 98.12 278 LEU A C 1
ATOM 2209 O O . LEU A 1 278 ? 11.886 -2.264 -1.953 1.00 98.12 278 LEU A O 1
ATOM 2213 N N . LEU A 1 279 ? 10.781 -3.056 -3.745 1.00 98.19 279 LEU A N 1
ATOM 2214 C CA . LEU A 1 279 ? 11.832 -2.713 -4.705 1.00 98.19 279 LEU A CA 1
ATOM 2215 C C . LEU A 1 279 ? 12.139 -1.215 -4.700 1.00 98.19 279 LEU A C 1
ATOM 2217 O O . LEU A 1 279 ? 13.305 -0.831 -4.759 1.00 98.19 279 LEU A O 1
ATOM 2221 N N . GLY A 1 280 ? 11.127 -0.357 -4.559 1.00 97.56 280 GLY A N 1
ATOM 2222 C CA . GLY A 1 280 ? 11.346 1.079 -4.414 1.00 97.56 280 GLY A CA 1
ATOM 2223 C C . GLY A 1 280 ? 12.136 1.423 -3.150 1.00 97.56 280 GLY A C 1
ATOM 2224 O O . GLY A 1 280 ? 12.989 2.304 -3.189 1.00 97.56 280 GLY A O 1
ATOM 2225 N N . GLY A 1 281 ? 11.919 0.708 -2.042 1.00 96.44 281 GLY A N 1
ATOM 2226 C CA . GLY A 1 281 ? 12.717 0.855 -0.822 1.00 96.44 281 GLY A CA 1
ATOM 2227 C C . GLY A 1 281 ? 14.176 0.437 -1.005 1.00 96.44 281 GLY A C 1
ATOM 2228 O O . GLY A 1 281 ? 15.072 1.162 -0.571 1.00 96.44 281 GLY A O 1
ATOM 2229 N N . LEU A 1 282 ? 14.410 -0.679 -1.700 1.00 96.44 282 LEU A N 1
ATOM 2230 C CA . LEU A 1 282 ? 15.755 -1.161 -2.028 1.00 96.44 282 LEU A CA 1
ATOM 2231 C C . LEU A 1 282 ? 16.479 -0.223 -2.997 1.00 96.44 282 LEU A C 1
ATOM 2233 O O . LEU A 1 282 ? 17.672 0.024 -2.842 1.00 96.44 282 LEU A O 1
ATOM 2237 N N . TYR A 1 283 ? 15.760 0.357 -3.959 1.00 95.19 283 TYR A N 1
ATOM 2238 C CA . TYR A 1 283 ? 16.305 1.354 -4.877 1.00 95.19 283 TYR A CA 1
ATOM 2239 C C . TYR A 1 283 ? 16.705 2.636 -4.139 1.00 95.19 283 TYR A C 1
ATOM 2241 O O . TYR A 1 283 ? 17.778 3.185 -4.380 1.00 95.19 283 TYR A O 1
ATOM 2249 N N . GLU A 1 284 ? 15.874 3.103 -3.203 1.00 93.69 284 GLU A N 1
ATOM 2250 C CA . GLU A 1 284 ? 16.201 4.247 -2.343 1.00 93.69 284 GLU A CA 1
ATOM 2251 C C . GLU A 1 284 ? 17.457 4.015 -1.497 1.00 93.69 284 GLU A C 1
ATOM 2253 O O . GLU A 1 284 ? 18.212 4.956 -1.265 1.00 93.69 284 GLU A O 1
ATOM 2258 N N . GLU A 1 285 ? 17.663 2.784 -1.032 1.00 91.69 285 GLU A N 1
ATOM 2259 C CA . GLU A 1 285 ? 18.802 2.400 -0.198 1.00 91.69 285 GLU A CA 1
ATOM 2260 C C . GLU A 1 285 ? 20.083 2.180 -1.006 1.00 91.69 285 GLU A C 1
ATOM 2262 O O . GLU A 1 285 ? 21.149 2.657 -0.623 1.00 91.69 285 GLU A O 1
ATOM 2267 N N . GLY A 1 286 ? 19.978 1.490 -2.142 1.00 85.94 286 GLY A N 1
ATOM 2268 C CA . GLY A 1 286 ? 21.109 1.190 -3.013 1.00 85.94 286 GLY A CA 1
ATOM 2269 C C . GLY A 1 286 ? 21.540 2.356 -3.903 1.00 85.94 286 GLY A C 1
ATOM 2270 O O . GLY A 1 286 ? 22.670 2.364 -4.384 1.00 85.94 286 GLY A O 1
ATOM 2271 N N . GLY A 1 287 ? 20.655 3.323 -4.162 1.00 87.62 287 GLY A N 1
ATOM 2272 C CA . GLY A 1 287 ? 20.920 4.512 -4.981 1.00 87.62 287 GLY A CA 1
ATOM 2273 C C . GLY A 1 287 ? 21.070 4.259 -6.488 1.00 87.62 287 GLY A C 1
ATOM 2274 O O . GLY A 1 287 ? 21.076 5.217 -7.260 1.00 87.62 287 GLY A O 1
ATOM 2275 N N . ALA A 1 288 ? 21.164 2.998 -6.919 1.00 90.38 288 ALA A N 1
ATOM 2276 C CA . ALA A 1 288 ? 21.334 2.596 -8.312 1.00 90.38 288 ALA A CA 1
ATOM 2277 C C . ALA A 1 288 ? 20.643 1.248 -8.613 1.00 90.38 288 ALA A C 1
ATOM 2279 O O . ALA A 1 288 ? 20.543 0.407 -7.713 1.00 90.38 288 ALA A O 1
ATOM 2280 N N . PRO A 1 289 ? 20.238 0.995 -9.876 1.00 93.25 289 PRO A N 1
ATOM 2281 C CA . PRO A 1 289 ? 19.580 -0.247 -10.290 1.00 93.25 289 PRO A CA 1
ATOM 2282 C C . PRO A 1 289 ? 20.325 -1.536 -9.920 1.00 93.25 289 PRO A C 1
ATOM 2284 O O . PRO A 1 289 ? 19.721 -2.471 -9.400 1.00 93.25 289 PRO A O 1
ATOM 2287 N N . SER A 1 290 ? 21.640 -1.595 -10.160 1.00 93.56 290 SER A N 1
ATOM 2288 C CA . SER A 1 290 ? 22.458 -2.789 -9.898 1.00 93.56 290 SER A CA 1
ATOM 2289 C C . SER A 1 290 ? 22.494 -3.135 -8.413 1.00 93.56 290 SER A C 1
ATOM 2291 O O . SER A 1 290 ? 22.241 -4.276 -8.036 1.00 93.56 290 SER A O 1
ATOM 2293 N N . ARG A 1 291 ? 22.716 -2.131 -7.557 1.00 95.25 291 ARG A N 1
ATOM 2294 C CA . ARG A 1 291 ? 22.729 -2.327 -6.106 1.00 95.25 291 ARG A CA 1
ATOM 2295 C C . ARG A 1 291 ? 21.350 -2.713 -5.572 1.00 95.25 291 ARG A C 1
ATOM 2297 O O . ARG A 1 291 ? 21.255 -3.561 -4.693 1.00 95.25 291 ARG A O 1
ATOM 2304 N N . ALA A 1 292 ? 20.284 -2.129 -6.118 1.00 95.38 292 ALA A N 1
ATOM 2305 C CA . ALA A 1 292 ? 18.918 -2.515 -5.777 1.00 95.38 292 ALA A CA 1
ATOM 2306 C C . ALA A 1 292 ? 18.629 -3.982 -6.139 1.00 95.38 292 ALA A C 1
ATOM 2308 O O . ALA A 1 292 ? 17.977 -4.679 -5.366 1.00 95.38 292 ALA A O 1
ATOM 2309 N N . ALA A 1 293 ? 19.153 -4.466 -7.270 1.00 94.94 293 ALA A N 1
ATOM 2310 C CA . ALA A 1 293 ? 19.010 -5.858 -7.691 1.00 94.94 293 ALA A CA 1
ATOM 2311 C C . ALA A 1 293 ? 19.782 -6.828 -6.783 1.00 94.94 293 ALA A C 1
ATOM 2313 O O . ALA A 1 293 ? 19.253 -7.879 -6.436 1.00 94.94 293 ALA A O 1
ATOM 2314 N N . GLU A 1 294 ? 20.990 -6.464 -6.342 1.00 94.94 294 GLU A N 1
ATOM 2315 C CA . GLU A 1 294 ? 21.748 -7.244 -5.350 1.00 94.94 294 GLU A CA 1
ATOM 2316 C C . GLU A 1 294 ? 20.988 -7.365 -4.023 1.00 94.94 294 GLU A C 1
ATOM 2318 O O . GLU A 1 294 ? 20.884 -8.451 -3.456 1.00 94.94 294 GLU A O 1
ATOM 2323 N N . LEU A 1 295 ? 20.410 -6.260 -3.540 1.00 96.25 295 LEU A N 1
ATOM 2324 C CA . LEU A 1 295 ? 19.584 -6.273 -2.332 1.00 96.25 295 LEU A CA 1
ATOM 2325 C C . LEU A 1 295 ? 18.308 -7.104 -2.530 1.00 96.25 295 LEU A C 1
ATOM 2327 O O . LEU A 1 295 ? 17.904 -7.828 -1.621 1.00 96.25 295 LEU A O 1
ATOM 2331 N N . ALA A 1 296 ? 17.691 -7.035 -3.713 1.00 96.12 296 ALA A N 1
ATOM 2332 C CA . ALA A 1 296 ? 16.503 -7.819 -4.037 1.00 96.12 296 ALA A CA 1
ATOM 2333 C C . ALA A 1 296 ? 16.809 -9.322 -4.067 1.00 96.12 296 ALA A C 1
ATOM 2335 O O . ALA A 1 296 ? 16.005 -10.101 -3.571 1.00 96.12 296 ALA A O 1
ATOM 2336 N N . ALA A 1 297 ? 17.983 -9.727 -4.558 1.00 94.12 297 ALA A N 1
ATOM 2337 C CA . ALA A 1 297 ? 18.435 -11.117 -4.497 1.00 94.12 297 ALA A CA 1
ATOM 2338 C C . ALA A 1 297 ? 18.652 -11.600 -3.051 1.00 94.12 297 ALA A C 1
ATOM 2340 O O . ALA A 1 297 ? 18.425 -12.766 -2.754 1.00 94.12 297 ALA A O 1
ATOM 2341 N N . GLY A 1 298 ? 19.047 -10.712 -2.132 1.00 94.31 298 GLY A N 1
ATOM 2342 C CA . GLY A 1 298 ? 19.107 -11.034 -0.703 1.00 94.31 298 GLY A CA 1
ATOM 2343 C C . GLY A 1 298 ? 17.727 -11.180 -0.050 1.00 94.31 298 GLY A C 1
ATOM 2344 O O . GLY A 1 298 ? 17.564 -11.984 0.864 1.00 94.31 298 GLY A O 1
ATOM 2345 N N . LEU A 1 299 ? 16.737 -10.413 -0.516 1.00 94.56 299 LEU A N 1
ATOM 2346 C CA . LEU A 1 299 ? 15.356 -10.481 -0.028 1.00 94.56 299 LEU A CA 1
ATOM 2347 C C . LEU A 1 299 ? 14.597 -11.689 -0.593 1.00 94.56 299 LEU A C 1
ATOM 2349 O O . LEU A 1 299 ? 13.774 -12.272 0.105 1.00 94.56 299 LEU A O 1
ATOM 2353 N N . PHE A 1 300 ? 14.901 -12.060 -1.835 1.00 95.38 300 PHE A N 1
ATOM 2354 C CA . PHE A 1 300 ? 14.298 -13.167 -2.567 1.00 95.38 300 PHE A CA 1
ATOM 2355 C C . PHE A 1 300 ? 15.403 -14.132 -3.047 1.00 95.38 300 PHE A C 1
ATOM 2357 O O . PHE A 1 300 ? 15.803 -14.097 -4.214 1.00 95.38 300 PHE A O 1
ATOM 2364 N N . PRO A 1 301 ? 15.940 -14.988 -2.160 1.00 87.88 301 PRO A N 1
ATOM 2365 C CA . PRO A 1 301 ? 17.143 -15.779 -2.442 1.00 87.88 301 PRO A CA 1
ATOM 2366 C C . PRO A 1 301 ? 16.945 -16.887 -3.483 1.00 87.88 301 PRO A C 1
ATOM 2368 O O . PRO A 1 301 ? 17.920 -17.431 -3.998 1.00 87.88 301 PRO A O 1
ATOM 2371 N N . SER A 1 302 ? 15.702 -17.252 -3.795 1.00 88.69 302 SER A N 1
ATOM 2372 C CA . SER A 1 302 ? 15.377 -18.374 -4.682 1.00 88.69 302 SER A CA 1
ATOM 2373 C C . SER A 1 302 ? 14.354 -17.975 -5.742 1.00 88.69 302 SER A C 1
ATOM 2375 O O . SER A 1 302 ? 13.346 -18.649 -5.921 1.00 88.69 302 SER A O 1
ATOM 2377 N N . LEU A 1 303 ? 14.606 -16.859 -6.437 1.00 90.06 303 LEU A N 1
ATOM 2378 C CA . LEU A 1 303 ? 13.757 -16.421 -7.546 1.00 90.06 303 LEU A CA 1
ATOM 2379 C C . LEU A 1 303 ? 13.898 -17.353 -8.756 1.00 90.06 303 LEU A C 1
ATOM 2381 O O . LEU A 1 303 ? 15.008 -17.507 -9.277 1.00 90.06 303 LEU A O 1
ATOM 2385 N N . PRO A 1 304 ? 12.784 -17.893 -9.275 1.00 94.06 304 PRO A N 1
ATOM 2386 C CA . PRO A 1 304 ? 12.770 -18.510 -10.590 1.00 94.06 304 PRO A CA 1
ATOM 2387 C C . PRO A 1 304 ? 13.207 -17.523 -11.694 1.00 94.06 304 PRO A C 1
ATOM 2389 O O . PRO A 1 304 ? 13.076 -16.303 -11.519 1.00 94.06 304 PRO A O 1
ATOM 2392 N N . PRO A 1 305 ? 13.712 -18.004 -12.847 1.00 94.56 305 PRO A N 1
ATOM 2393 C CA . PRO A 1 305 ? 14.279 -17.141 -13.882 1.00 94.56 305 PRO A CA 1
ATOM 2394 C C . PRO A 1 305 ? 13.342 -16.027 -14.368 1.00 94.56 305 PRO A C 1
ATOM 2396 O O . PRO A 1 305 ? 13.790 -14.887 -14.511 1.00 94.56 305 PRO A O 1
ATOM 2399 N N . ARG A 1 306 ? 12.042 -16.294 -14.584 1.00 96.12 306 ARG A N 1
ATOM 2400 C CA . ARG A 1 306 ? 11.108 -15.248 -15.042 1.00 96.12 306 ARG A CA 1
ATOM 2401 C C . ARG A 1 306 ? 10.826 -14.226 -13.953 1.00 96.12 306 ARG A C 1
ATOM 2403 O O . ARG A 1 306 ? 10.755 -13.036 -14.257 1.00 96.12 306 ARG A O 1
ATOM 2410 N N . ALA A 1 307 ? 10.725 -14.660 -12.699 1.00 97.19 307 ALA A N 1
ATOM 2411 C CA . ALA A 1 307 ? 10.578 -13.760 -11.559 1.00 97.19 307 ALA A CA 1
ATOM 2412 C C . ALA A 1 307 ? 11.808 -12.844 -11.404 1.00 97.19 307 ALA A C 1
ATOM 2414 O O . ALA A 1 307 ? 11.664 -11.632 -11.232 1.00 97.19 307 ALA A O 1
ATOM 2415 N N . ALA A 1 308 ? 13.017 -13.392 -11.560 1.00 96.69 308 ALA A N 1
ATOM 2416 C CA . ALA A 1 308 ? 14.257 -12.620 -11.544 1.00 96.69 308 ALA A CA 1
ATOM 2417 C C . ALA A 1 308 ? 14.310 -11.592 -12.687 1.00 96.69 308 ALA A C 1
ATOM 2419 O O . ALA A 1 308 ? 14.604 -10.417 -12.446 1.00 96.69 308 ALA A O 1
ATOM 2420 N N . SER A 1 309 ? 13.961 -11.988 -13.916 1.00 97.56 309 SER A N 1
ATOM 2421 C CA . SER A 1 309 ? 13.877 -11.062 -15.052 1.00 97.56 309 SER A CA 1
ATOM 2422 C C . SER A 1 309 ? 12.816 -9.978 -14.848 1.00 97.56 309 SER A C 1
ATOM 2424 O O . SER A 1 309 ? 13.048 -8.830 -15.230 1.00 97.56 309 SER A O 1
ATOM 2426 N N . PHE A 1 310 ? 11.692 -10.281 -14.189 1.00 98.38 310 PHE A N 1
ATOM 2427 C CA . PHE A 1 310 ? 10.694 -9.265 -13.853 1.00 98.38 310 PHE A CA 1
ATOM 2428 C C . PHE A 1 310 ? 11.224 -8.250 -12.833 1.00 98.38 310 PHE A C 1
ATOM 2430 O O . PHE A 1 310 ? 11.084 -7.045 -13.041 1.00 98.38 310 PHE A O 1
ATOM 2437 N N . VAL A 1 311 ? 11.908 -8.698 -11.775 1.00 98.19 311 VAL A N 1
ATOM 2438 C CA . VAL A 1 311 ? 12.572 -7.795 -10.816 1.00 98.19 311 VAL A CA 1
ATOM 2439 C C . VAL A 1 311 ? 13.588 -6.899 -11.527 1.00 98.19 311 VAL A C 1
ATOM 2441 O O . VAL A 1 311 ? 13.594 -5.685 -11.323 1.00 98.19 311 VAL A O 1
ATOM 2444 N N . ARG A 1 312 ? 14.413 -7.465 -12.415 1.00 97.81 312 ARG A N 1
ATOM 2445 C CA . ARG A 1 312 ? 15.377 -6.698 -13.221 1.00 97.81 312 ARG A CA 1
ATOM 2446 C C . ARG A 1 312 ? 14.678 -5.672 -14.112 1.00 97.81 312 ARG A C 1
ATOM 2448 O O . ARG A 1 312 ? 15.074 -4.507 -14.107 1.00 97.81 312 ARG A O 1
ATOM 2455 N N . PHE A 1 313 ? 13.602 -6.071 -14.790 1.00 98.31 313 PHE A N 1
ATOM 2456 C CA . PHE A 1 313 ? 12.757 -5.177 -15.580 1.00 98.31 313 PHE A CA 1
ATOM 2457 C C . PHE A 1 313 ? 12.222 -4.008 -14.739 1.00 98.31 313 PHE A C 1
ATOM 2459 O O . PHE A 1 313 ? 12.331 -2.856 -15.166 1.00 98.31 313 PHE A O 1
ATOM 2466 N N . LEU A 1 314 ? 11.695 -4.282 -13.538 1.00 98.31 314 LEU A N 1
ATOM 2467 C CA . LEU A 1 314 ? 11.157 -3.262 -12.632 1.00 98.31 314 LEU A CA 1
ATOM 2468 C C . LEU A 1 314 ? 12.227 -2.259 -12.182 1.00 98.31 314 LEU A C 1
ATOM 2470 O O . LEU A 1 314 ? 11.947 -1.071 -12.029 1.00 98.31 314 LEU A O 1
ATOM 2474 N N . LEU A 1 315 ? 13.464 -2.721 -12.017 1.00 97.56 315 LEU A N 1
ATOM 2475 C CA . LEU A 1 315 ? 14.605 -1.892 -11.633 1.00 97.56 315 LEU A CA 1
ATOM 2476 C C . LEU A 1 315 ? 15.252 -1.150 -12.815 1.00 97.56 315 LEU A C 1
ATOM 2478 O O . LEU A 1 315 ? 16.212 -0.412 -12.606 1.00 97.56 315 LEU A O 1
ATOM 2482 N N . GLY A 1 316 ? 14.740 -1.311 -14.040 1.00 95.94 316 GLY A N 1
ATOM 2483 C CA . GLY A 1 316 ? 15.296 -0.668 -15.235 1.00 95.94 316 GLY A CA 1
ATOM 2484 C C . GLY A 1 316 ? 16.564 -1.331 -15.768 1.00 95.94 316 GLY A C 1
ATOM 2485 O O . GLY A 1 316 ? 17.323 -0.710 -16.509 1.00 95.94 316 GLY A O 1
ATOM 2486 N N . LEU A 1 317 ? 16.814 -2.581 -15.381 1.00 93.62 317 LEU A N 1
ATOM 2487 C CA . LEU A 1 317 ? 17.907 -3.392 -15.899 1.00 93.62 317 LEU A CA 1
ATOM 2488 C C . LEU A 1 317 ? 17.433 -4.205 -17.105 1.00 93.62 317 LEU A C 1
ATOM 2490 O O . LEU A 1 317 ? 16.256 -4.555 -17.218 1.00 93.62 317 LEU A O 1
ATOM 2494 N N . SER A 1 318 ? 18.372 -4.542 -17.990 1.00 81.12 318 SER A N 1
ATOM 2495 C CA . SER A 1 318 ? 18.114 -5.536 -19.030 1.00 81.12 318 SER A CA 1
ATOM 2496 C C . SER A 1 318 ? 17.701 -6.864 -18.373 1.00 81.12 318 SER A C 1
ATOM 2498 O O . SER A 1 318 ? 18.398 -7.276 -17.430 1.00 81.12 318 SER A O 1
ATOM 2500 N N . PRO A 1 319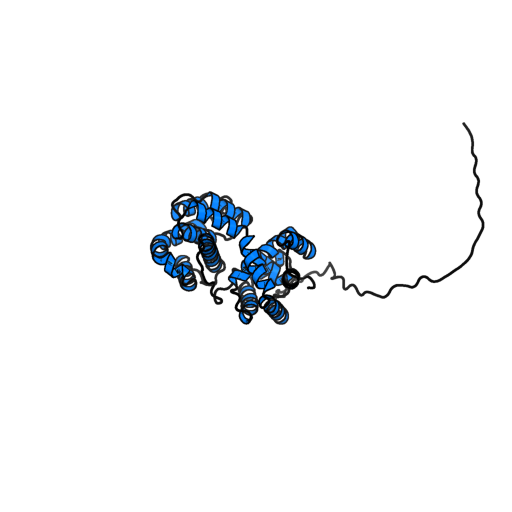 ? 16.587 -7.481 -18.823 1.00 61.81 319 PRO A N 1
ATOM 2501 C CA . PRO A 1 319 ? 16.059 -8.735 -18.283 1.00 61.81 319 PRO A CA 1
ATOM 2502 C C . PRO A 1 319 ? 17.089 -9.850 -18.150 1.00 61.81 319 PRO A C 1
ATOM 2504 O O . PRO A 1 319 ? 18.051 -9.868 -18.950 1.00 61.81 319 PRO A O 1
#

pLDDT: mean 88.68, std 21.0, range [27.52, 98.88]